Protein AF-A0A3R7DZI0-F1 (afdb_monomer_lite)

pLDDT: mean 88.04, std 10.54, range [34.88, 98.5]

Radius of gyration: 27.71 Å; chains: 1; bounding box: 99×45×80 Å

Sequence (360 aa):
MEDVVEKLIRWSEHLKPYKGPFLGAGLASLLTAIASSFYDYFYRGLNPLPSVLIPLVIAIIFLACWYLTTEKLYQRLAKKLMMSRFKNPKIAVLSVSGIDEIETKKLLRSTDYTPEDWYNRLCSNDISAEKTIDLSMKKDYSIIFNPFGELYPEKDTTNLRTFQKIKEYIKNGGVFVNTAGLAFYYMWNPKTKIEGLTGPMLETYTGAAKTEPIIGSTYKSSISLMPVVLTEDSPLTDTWLYKNFGVRTTLGSMRSLEAKNAAHFDIIDENTIIQEFRSALRCETAEAQLIPIIRSEYLYHPTGRTHECYPIAAVKYGRGYLILVGMVIKKEEDLPLVIKAIKEIIERLRKEGSLEVGDR

Foldseek 3Di:
DLVVLLVLLVLLVVLLVCLVVLQVLLVVLQVQLVVQCCCCVPPVVDHSVVRNVVSNVRSVVSVVSNVSNDPVVSVVSLLVSLLVCLPQAEEEQEDAPDDDPVLQCVLADLANDGSVNLQVLCVVVVHHYDYDNDLPLPLNHQEYEYRRAQEDEAQDPVVSVSVVSVQVCQQSRHEYEHQEAHHPQWYAHSVVRDIDGQADFDFDWDWDWDWDDDPDPDTDTDIDTDTDGDSLPTDQCRGPCCVRQQWAWDDDAWDWWFKDADVPADQDDGRDIFGAARFTQAGPDPQKGKAAGIKTWDQDVVVRDIGIGGQWIWIRGNSGTYIDRRGRHYDPVSSSRVSSSVVSVSVCCNPRVDSDDDPD

Secondary structure (DSSP, 8-state):
-HHHHHHHHHHHHHHGGGHHHHHHHHHHHHHHHHHHHHHIIIII---SHHHHHHHHHHHHHHHHHHHHT-HHHHHHHHHHHHHHHTSS--EEEE--TT--HHHHHHH-BSB---HHHHHHHHHTTT--EEEE--TT--TT-SEEEETTBTEEE-S-TTTTHHHHHHHHHHHTT-EEEE-SSSTTSEEE-TTT--EEE-SPP-EEEEEEEEEEEETTTEEEEEEEEEEEE-TTSS-SSS-HHHHHH-EEE--SS-EEEEEEEPTT-----TT-EEEE-S-EEEE-STTEEEEESEEEEEEETTTTEEEEEBSEEEEEETTEEEEEE-B-B-STTHHHHHHHHHHHHHHHHHHHS-SS----

Structure (mmCIF, N/CA/C/O backbone):
data_AF-A0A3R7DZI0-F1
#
_entry.id   AF-A0A3R7DZI0-F1
#
loop_
_atom_site.group_PDB
_atom_site.id
_atom_site.type_symbol
_atom_site.label_atom_id
_atom_site.label_alt_id
_atom_site.label_comp_id
_atom_site.label_asym_id
_atom_site.label_entity_id
_atom_site.label_seq_id
_atom_site.pdbx_PDB_ins_code
_atom_site.Cartn_x
_atom_site.Cartn_y
_atom_site.Cartn_z
_atom_site.occupancy
_atom_site.B_iso_or_equiv
_atom_site.auth_seq_id
_atom_site.auth_comp_id
_atom_site.auth_asym_id
_atom_site.auth_atom_id
_atom_site.pdbx_PDB_model_num
ATOM 1 N N . MET A 1 1 ? 23.360 6.438 -7.306 1.00 64.12 1 MET A N 1
ATOM 2 C CA . MET A 1 1 ? 22.872 5.286 -8.102 1.00 64.12 1 MET A CA 1
ATOM 3 C C . MET A 1 1 ? 21.350 5.293 -8.198 1.00 64.12 1 MET A C 1
ATOM 5 O O . MET A 1 1 ? 20.850 5.218 -9.310 1.00 64.12 1 MET A O 1
ATOM 9 N N . GLU A 1 2 ? 20.628 5.454 -7.084 1.00 76.31 2 GLU A N 1
ATOM 10 C CA . GLU A 1 2 ? 19.154 5.525 -7.066 1.00 76.31 2 GLU A CA 1
ATOM 11 C C . GLU A 1 2 ? 18.570 6.598 -7.994 1.00 76.31 2 GLU A C 1
ATOM 13 O O . GLU A 1 2 ? 17.731 6.263 -8.819 1.00 76.31 2 GLU A O 1
ATOM 18 N N . ASP A 1 3 ? 19.077 7.836 -7.956 1.00 83.31 3 ASP A N 1
ATOM 19 C CA . ASP A 1 3 ? 18.584 8.930 -8.818 1.00 83.31 3 ASP A CA 1
ATOM 20 C C . ASP A 1 3 ? 18.720 8.617 -10.324 1.00 83.31 3 ASP A C 1
ATOM 22 O O . ASP A 1 3 ? 17.837 8.921 -11.123 1.00 83.31 3 ASP A O 1
ATOM 26 N N . VAL A 1 4 ? 19.795 7.928 -10.725 1.00 85.62 4 VAL A N 1
ATOM 27 C CA . VAL A 1 4 ? 19.991 7.504 -12.123 1.00 85.62 4 VAL A CA 1
ATOM 28 C C . VAL A 1 4 ? 18.994 6.410 -12.502 1.00 85.62 4 VAL A C 1
ATOM 30 O O . VAL A 1 4 ? 18.395 6.473 -13.573 1.00 85.62 4 VAL A O 1
ATOM 33 N N . VAL A 1 5 ? 18.779 5.422 -11.627 1.00 86.88 5 VAL A N 1
ATOM 34 C CA . VAL A 1 5 ? 17.800 4.347 -11.855 1.00 86.88 5 VAL A CA 1
ATOM 35 C C . VAL A 1 5 ? 16.377 4.911 -11.904 1.00 86.88 5 VAL A C 1
ATOM 37 O O . VAL A 1 5 ? 15.613 4.543 -12.793 1.00 86.88 5 VAL A O 1
ATOM 40 N N . GLU A 1 6 ? 16.031 5.846 -11.017 1.00 86.00 6 GLU A N 1
ATOM 41 C CA . GLU A 1 6 ? 14.733 6.526 -11.017 1.00 86.00 6 GLU A CA 1
ATOM 42 C C . GLU A 1 6 ? 14.520 7.311 -12.320 1.00 86.00 6 GLU A C 1
ATOM 44 O O . GLU A 1 6 ? 13.464 7.193 -12.946 1.00 86.00 6 GLU A O 1
ATOM 49 N N . LYS A 1 7 ? 15.533 8.055 -12.786 1.00 88.88 7 LYS A N 1
ATOM 50 C CA . LYS A 1 7 ? 15.489 8.753 -14.080 1.00 88.88 7 LYS A CA 1
ATOM 51 C C . LYS A 1 7 ? 15.301 7.786 -15.246 1.00 88.88 7 LYS A C 1
ATOM 53 O O . LYS A 1 7 ? 14.450 8.041 -16.092 1.00 88.88 7 LYS A O 1
ATOM 58 N N . LEU A 1 8 ? 16.025 6.664 -15.270 1.00 87.69 8 LEU A N 1
ATOM 59 C CA . LEU A 1 8 ? 15.879 5.639 -16.311 1.00 87.69 8 LEU A CA 1
ATOM 60 C C . LEU A 1 8 ? 14.477 5.019 -16.327 1.00 87.69 8 LEU A C 1
ATOM 62 O O . LEU A 1 8 ? 13.931 4.782 -17.401 1.00 87.69 8 LEU A O 1
ATOM 66 N N . ILE A 1 9 ? 13.873 4.792 -15.160 1.00 87.38 9 ILE A N 1
ATOM 67 C CA . ILE A 1 9 ? 12.497 4.292 -15.050 1.00 87.38 9 ILE A CA 1
ATOM 68 C C . ILE A 1 9 ? 11.501 5.327 -15.586 1.00 87.38 9 ILE A C 1
ATOM 70 O O . ILE A 1 9 ? 10.654 4.983 -16.407 1.00 87.38 9 ILE A O 1
ATOM 74 N N . ARG A 1 10 ? 11.629 6.600 -15.187 1.00 87.69 10 ARG A N 1
ATOM 75 C CA . ARG A 1 10 ? 10.776 7.691 -15.699 1.00 87.69 10 ARG A CA 1
ATOM 76 C C . ARG A 1 10 ? 10.893 7.831 -17.218 1.00 87.69 10 ARG A C 1
ATOM 78 O O . ARG A 1 10 ? 9.890 8.002 -17.904 1.00 87.69 10 ARG A O 1
ATOM 85 N N . TRP A 1 11 ? 12.112 7.721 -17.744 1.00 88.69 11 TRP A N 1
ATOM 86 C CA . TRP A 1 11 ? 12.363 7.708 -19.183 1.00 88.69 11 TRP A CA 1
ATOM 87 C C . TRP A 1 11 ? 11.707 6.501 -19.853 1.00 88.69 11 TRP A C 1
ATOM 89 O O . TRP A 1 11 ? 11.006 6.674 -20.840 1.00 88.69 11 TRP A O 1
ATOM 99 N N . SER A 1 12 ? 11.866 5.297 -19.302 1.00 88.56 12 SER A N 1
ATOM 100 C CA . SER A 1 12 ? 11.216 4.081 -19.808 1.00 88.56 12 SER A CA 1
ATOM 101 C C . SER A 1 12 ? 9.692 4.234 -19.901 1.00 88.56 12 SER A C 1
ATOM 103 O O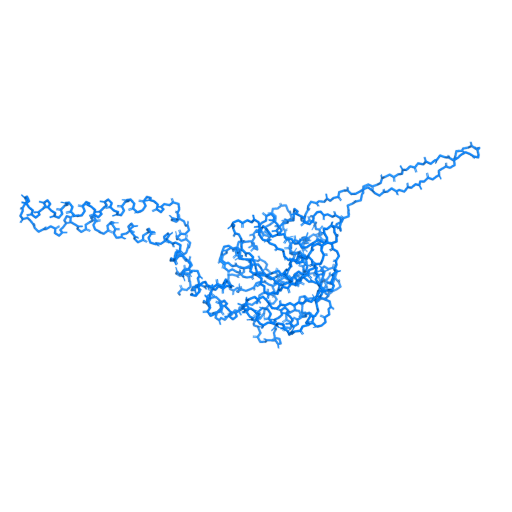 . SER A 1 12 ? 9.112 3.906 -20.936 1.00 88.56 12 SER A O 1
ATOM 105 N N . GLU A 1 13 ? 9.048 4.806 -18.879 1.00 87.25 13 GLU A N 1
ATOM 106 C CA . GLU A 1 13 ? 7.602 5.075 -18.875 1.00 87.25 13 GLU A CA 1
ATOM 107 C C . GLU A 1 13 ? 7.195 6.086 -19.953 1.00 87.25 13 GLU A C 1
ATOM 109 O O . GLU A 1 13 ? 6.230 5.847 -20.679 1.00 87.25 13 GLU A O 1
ATOM 114 N N . HIS A 1 14 ? 7.957 7.171 -20.114 1.00 90.19 14 HIS A N 1
ATOM 115 C CA . HIS A 1 14 ? 7.709 8.176 -21.150 1.00 90.19 14 HIS A CA 1
ATOM 116 C C . HIS A 1 14 ? 7.929 7.636 -22.574 1.00 90.19 14 HIS A C 1
ATOM 118 O O . HIS A 1 14 ? 7.230 8.025 -23.507 1.00 90.19 14 HIS A O 1
ATOM 124 N N . LEU A 1 15 ? 8.881 6.714 -22.744 1.00 89.94 15 LEU A N 1
ATOM 125 C CA . LEU A 1 15 ? 9.226 6.095 -24.025 1.00 89.94 15 LEU A CA 1
ATOM 126 C C . LEU A 1 15 ? 8.292 4.934 -24.402 1.00 89.94 15 LEU A C 1
ATOM 128 O O . LEU A 1 15 ? 8.230 4.564 -25.574 1.00 89.94 15 LEU A O 1
ATOM 132 N N . LYS A 1 16 ? 7.551 4.360 -23.443 1.00 88.94 16 LYS A N 1
ATOM 133 C CA . LYS A 1 16 ? 6.701 3.171 -23.637 1.00 88.94 16 LYS A CA 1
ATOM 134 C C . LYS A 1 16 ? 5.701 3.294 -24.806 1.00 88.94 16 LYS A C 1
ATOM 136 O O . LYS A 1 16 ? 5.603 2.326 -25.564 1.00 88.94 16 LYS A O 1
ATOM 141 N N . PRO A 1 17 ? 5.025 4.443 -25.033 1.00 93.12 17 PRO A N 1
ATOM 142 C CA . PRO A 1 17 ? 4.140 4.629 -26.191 1.00 93.12 17 PRO A CA 1
ATOM 143 C C . PRO A 1 17 ? 4.848 4.497 -27.551 1.00 93.12 17 PRO A C 1
ATOM 145 O O . PRO A 1 17 ? 4.216 4.156 -28.546 1.00 93.12 17 PRO A O 1
ATOM 148 N N . TYR A 1 18 ? 6.165 4.712 -27.597 1.00 92.12 18 TYR A N 1
ATOM 149 C CA . TYR A 1 18 ? 6.977 4.719 -28.817 1.00 92.12 18 TYR A CA 1
ATOM 150 C C . TYR A 1 18 ? 7.746 3.409 -29.052 1.00 92.12 18 TYR A C 1
ATOM 152 O O . TYR A 1 18 ? 8.602 3.340 -29.935 1.00 92.12 18 TYR A O 1
ATOM 160 N N . LYS A 1 19 ? 7.437 2.339 -28.306 1.00 91.25 19 LYS A N 1
ATOM 161 C CA . LYS A 1 19 ? 8.124 1.040 -28.417 1.00 91.25 19 LYS A CA 1
ATOM 162 C C . LYS A 1 19 ? 8.156 0.491 -29.850 1.00 91.25 19 LYS A C 1
ATOM 164 O O . LYS A 1 19 ? 9.212 0.075 -30.319 1.00 91.25 19 LYS A O 1
ATOM 169 N N . GLY A 1 20 ? 7.016 0.480 -30.543 1.00 91.44 20 GLY A N 1
ATOM 170 C CA . GLY A 1 20 ? 6.926 0.022 -31.937 1.00 91.44 20 GLY A CA 1
ATOM 171 C C . GLY A 1 20 ? 7.774 0.874 -32.893 1.00 91.44 20 GLY A C 1
ATOM 172 O O . GLY A 1 20 ? 8.640 0.322 -33.574 1.00 91.44 20 GLY A O 1
ATOM 173 N N . PRO A 1 21 ? 7.592 2.209 -32.897 1.00 95.19 21 PRO A N 1
ATOM 174 C CA . PRO A 1 21 ? 8.414 3.129 -33.681 1.00 95.19 21 PRO A CA 1
ATOM 175 C C . PRO A 1 21 ? 9.926 2.983 -33.465 1.00 95.19 21 PRO A C 1
ATOM 177 O O . PRO A 1 21 ? 10.666 2.941 -34.444 1.00 95.19 21 PRO A O 1
ATOM 180 N N . PHE A 1 22 ? 10.399 2.846 -32.220 1.00 94.19 22 PHE A N 1
ATOM 181 C CA . PHE A 1 22 ? 11.831 2.673 -31.949 1.00 94.19 22 PHE A CA 1
ATOM 182 C C . PHE A 1 22 ? 12.392 1.370 -32.516 1.00 94.19 22 PHE A C 1
ATOM 184 O O . PHE A 1 22 ? 13.486 1.377 -33.077 1.00 94.19 22 PHE A O 1
ATOM 191 N N . LEU A 1 23 ? 11.642 0.266 -32.429 1.00 93.62 23 LEU A N 1
ATOM 192 C CA . LEU A 1 23 ? 12.062 -0.993 -33.043 1.00 93.62 23 LEU A CA 1
ATOM 193 C C . LEU A 1 23 ? 12.147 -0.862 -34.569 1.00 93.62 23 LEU A C 1
ATOM 195 O O . LEU A 1 23 ? 13.147 -1.256 -35.162 1.00 93.62 23 LEU A O 1
ATOM 199 N N . GLY A 1 24 ? 11.121 -0.274 -35.191 1.00 92.75 24 GLY A N 1
ATOM 200 C CA . GLY A 1 24 ? 11.077 -0.068 -36.639 1.00 92.75 24 GLY A CA 1
ATOM 201 C C . GLY A 1 24 ? 12.221 0.814 -37.139 1.00 92.75 24 GLY A C 1
ATOM 202 O O . GLY A 1 24 ? 12.926 0.431 -38.069 1.00 92.75 24 GLY A O 1
ATOM 203 N N . ALA A 1 25 ? 12.456 1.954 -36.483 1.00 93.81 25 ALA A N 1
ATOM 204 C CA . ALA A 1 25 ? 13.542 2.869 -36.828 1.00 93.81 25 ALA A CA 1
ATOM 205 C C . ALA A 1 25 ? 14.922 2.221 -36.637 1.00 93.81 25 ALA A C 1
ATOM 207 O O . ALA A 1 25 ? 15.768 2.316 -37.524 1.00 93.81 25 ALA A O 1
ATOM 208 N N . GLY A 1 26 ? 15.132 1.500 -35.529 1.00 93.50 26 GLY A N 1
ATOM 209 C CA . GLY A 1 26 ? 16.383 0.788 -35.270 1.00 93.50 26 GLY A CA 1
ATOM 210 C C . GLY A 1 26 ? 16.695 -0.272 -36.329 1.00 93.50 26 GLY A C 1
ATOM 211 O O . GLY A 1 26 ? 17.812 -0.318 -36.841 1.00 93.50 26 GLY A O 1
ATOM 212 N N . LEU A 1 27 ? 15.699 -1.081 -36.709 1.00 94.62 27 LEU A N 1
ATOM 213 C CA . LEU A 1 27 ? 15.848 -2.093 -37.760 1.00 94.62 27 LEU A CA 1
ATOM 214 C C . LEU A 1 27 ? 16.071 -1.466 -39.141 1.00 94.62 27 LEU A C 1
ATOM 216 O O . LEU A 1 27 ? 16.943 -1.923 -39.877 1.00 94.62 27 LEU A O 1
ATOM 220 N N . ALA A 1 28 ? 15.340 -0.402 -39.482 1.00 94.94 28 ALA A N 1
ATOM 221 C CA . ALA A 1 28 ? 15.520 0.307 -40.745 1.00 94.94 28 ALA A CA 1
ATOM 222 C C . ALA A 1 28 ? 16.931 0.905 -40.859 1.00 94.94 28 ALA A C 1
ATOM 224 O O . ALA A 1 28 ? 17.596 0.714 -41.872 1.00 94.94 28 ALA A O 1
ATOM 225 N N . SER A 1 29 ? 17.429 1.567 -39.808 1.00 93.75 29 SER A N 1
ATOM 226 C CA . SER A 1 29 ? 18.791 2.115 -39.792 1.00 93.75 29 SER A CA 1
ATOM 227 C C . SER A 1 29 ? 19.863 1.028 -39.886 1.00 93.75 29 SER A C 1
ATOM 229 O O . SER A 1 29 ? 20.860 1.225 -40.578 1.00 93.75 29 SER A O 1
ATOM 231 N N . LEU A 1 30 ? 19.644 -0.134 -39.262 1.00 94.31 30 LEU A N 1
ATOM 232 C CA . LEU A 1 30 ? 20.547 -1.279 -39.380 1.00 94.31 30 LEU A CA 1
ATOM 233 C C . LEU A 1 30 ? 20.578 -1.834 -40.812 1.00 94.31 30 LEU A C 1
ATOM 235 O O . LEU A 1 30 ? 21.656 -2.078 -41.349 1.00 94.31 30 LEU A O 1
ATOM 239 N N . LEU A 1 31 ? 19.415 -1.988 -41.454 1.00 94.00 31 LEU A N 1
ATOM 240 C CA . LEU A 1 31 ? 19.322 -2.421 -42.852 1.00 94.00 31 LEU A CA 1
ATOM 241 C C . LEU A 1 31 ? 19.989 -1.419 -43.800 1.00 94.00 31 LEU A C 1
ATOM 243 O O . LEU A 1 31 ? 20.710 -1.835 -44.704 1.00 94.00 31 LEU A O 1
ATOM 247 N N . THR A 1 32 ? 19.823 -0.115 -43.562 1.00 93.31 32 THR A N 1
ATOM 248 C CA . THR A 1 32 ? 20.531 0.933 -44.310 1.00 93.31 32 THR A CA 1
ATOM 249 C C . THR A 1 32 ? 22.042 0.826 -44.123 1.00 93.31 32 THR A C 1
ATOM 251 O O . THR A 1 32 ? 22.773 0.919 -45.102 1.00 93.31 32 THR A O 1
ATOM 254 N N . ALA A 1 33 ? 22.526 0.580 -42.899 1.00 91.38 33 ALA A N 1
ATOM 255 C CA . ALA A 1 33 ? 23.951 0.372 -42.633 1.00 91.38 33 ALA A CA 1
ATOM 256 C C . ALA A 1 33 ? 24.504 -0.805 -43.455 1.00 91.38 33 ALA A C 1
ATOM 258 O O . ALA A 1 33 ? 25.541 -0.688 -44.104 1.00 91.38 33 ALA A O 1
ATOM 259 N N . ILE A 1 34 ? 23.773 -1.924 -43.468 1.00 91.06 34 ILE A N 1
ATOM 260 C CA . ILE A 1 34 ? 24.134 -3.125 -44.225 1.00 91.06 34 ILE A CA 1
ATOM 261 C C . ILE A 1 34 ? 24.145 -2.824 -45.729 1.00 91.06 34 ILE A C 1
ATOM 263 O O . ILE A 1 34 ? 25.143 -3.092 -46.396 1.00 91.06 34 ILE A O 1
ATOM 267 N N . ALA A 1 35 ? 23.080 -2.220 -46.261 1.00 90.88 35 ALA A N 1
ATOM 268 C CA . ALA A 1 35 ? 22.968 -1.882 -47.679 1.00 90.88 35 ALA A CA 1
ATOM 269 C C . ALA A 1 35 ? 24.075 -0.918 -48.140 1.00 90.88 35 ALA A C 1
ATOM 271 O O . ALA A 1 35 ? 24.694 -1.161 -49.176 1.00 90.88 35 ALA A O 1
ATOM 272 N N . SER A 1 36 ? 24.379 0.121 -47.353 1.00 88.19 36 SER A N 1
ATOM 273 C CA . SER A 1 36 ? 25.492 1.044 -47.617 1.00 88.19 36 SER A CA 1
ATOM 274 C C . SER A 1 36 ? 26.836 0.321 -47.630 1.00 88.19 36 SER A C 1
ATOM 276 O O . SER A 1 36 ? 27.647 0.560 -48.523 1.00 88.19 36 SER A O 1
ATOM 278 N N . SER A 1 37 ? 27.052 -0.616 -46.698 1.00 88.12 37 SER A N 1
ATOM 279 C CA . SER A 1 37 ? 28.281 -1.413 -46.663 1.00 88.12 37 SER A CA 1
ATOM 280 C C . SER A 1 37 ? 28.452 -2.259 -47.922 1.00 88.12 37 SER A C 1
ATOM 282 O O . SER A 1 37 ? 29.552 -2.318 -48.468 1.00 88.12 37 SER A O 1
ATOM 284 N N . PHE A 1 38 ? 27.382 -2.920 -48.377 1.00 87.25 38 PHE A N 1
ATOM 285 C CA . PHE A 1 38 ? 27.399 -3.702 -49.613 1.00 87.25 38 PHE A CA 1
ATOM 286 C C . PHE A 1 38 ? 27.640 -2.808 -50.830 1.00 87.25 38 PHE A C 1
ATOM 288 O O . PHE A 1 38 ? 28.449 -3.148 -51.690 1.00 87.25 38 PHE A O 1
ATOM 295 N N . TYR A 1 39 ? 26.971 -1.657 -50.896 1.00 89.44 39 TYR A N 1
ATOM 296 C CA . TYR A 1 39 ? 27.099 -0.737 -52.018 1.00 89.44 39 TYR A CA 1
ATOM 297 C C . TYR A 1 39 ? 28.525 -0.192 -52.162 1.00 89.44 39 TYR A C 1
ATOM 299 O O . TYR A 1 39 ? 29.114 -0.289 -53.239 1.00 89.44 39 TYR A O 1
ATOM 307 N N . ASP A 1 40 ? 29.114 0.320 -51.082 1.00 85.38 40 ASP A N 1
ATOM 308 C CA . ASP A 1 40 ? 30.463 0.889 -51.141 1.00 85.38 40 ASP A CA 1
ATOM 309 C C . ASP A 1 40 ? 31.537 -0.173 -51.412 1.00 85.38 40 ASP A C 1
ATOM 311 O O . ASP A 1 40 ? 32.476 0.093 -52.167 1.00 85.38 40 ASP A O 1
ATOM 315 N N . TYR A 1 41 ? 31.365 -1.386 -50.872 1.00 84.38 41 TYR A N 1
ATOM 316 C CA . TYR A 1 41 ? 32.288 -2.498 -51.100 1.00 84.38 41 TYR A CA 1
ATOM 317 C C . TYR A 1 41 ? 32.234 -3.019 -52.544 1.00 84.38 41 TYR A C 1
ATOM 319 O O . TYR A 1 41 ? 33.269 -3.108 -53.200 1.00 84.38 41 TYR A O 1
ATOM 327 N N . PHE A 1 42 ? 31.041 -3.338 -53.063 1.00 87.06 42 PHE A N 1
ATOM 328 C CA . PHE A 1 42 ? 30.902 -3.981 -54.376 1.00 87.06 42 PHE A CA 1
ATOM 329 C C . PHE A 1 42 ? 30.952 -3.005 -55.553 1.00 87.06 42 PHE A C 1
ATOM 331 O O . PHE A 1 42 ? 31.484 -3.360 -56.601 1.00 87.06 42 PHE A O 1
ATOM 338 N N . TYR A 1 43 ? 30.404 -1.794 -55.411 1.00 84.50 43 TYR A N 1
ATOM 339 C CA . TYR A 1 43 ? 30.246 -0.877 -56.547 1.00 84.50 43 TYR A CA 1
ATOM 340 C C . TYR A 1 43 ? 31.298 0.225 -56.601 1.00 84.50 43 TYR A C 1
ATOM 342 O O . TYR A 1 43 ? 31.596 0.719 -57.686 1.00 84.50 43 TYR A O 1
ATOM 350 N N . ARG A 1 44 ? 31.854 0.637 -55.457 1.00 81.00 44 ARG A N 1
ATOM 351 C CA . ARG A 1 44 ? 32.812 1.752 -55.408 1.00 81.00 44 ARG A CA 1
ATOM 352 C C . ARG A 1 44 ? 34.241 1.335 -55.085 1.00 81.00 44 ARG A C 1
ATOM 354 O O . ARG A 1 44 ? 35.142 2.143 -55.288 1.00 81.00 44 ARG A O 1
ATOM 361 N N . GLY A 1 45 ? 34.457 0.119 -54.573 1.00 81.00 45 GLY A N 1
ATOM 362 C CA . GLY A 1 45 ? 35.770 -0.317 -54.085 1.00 81.00 45 GLY A CA 1
ATOM 363 C C . GLY A 1 45 ? 36.312 0.572 -52.957 1.00 81.00 45 GLY A C 1
ATOM 364 O O . GLY A 1 45 ? 37.522 0.640 -52.749 1.00 81.00 45 GLY A O 1
ATOM 365 N N . LEU A 1 46 ? 35.428 1.298 -52.262 1.00 81.25 46 LEU A N 1
ATOM 366 C CA . LEU A 1 46 ? 35.782 2.196 -51.167 1.00 81.25 46 LEU A CA 1
ATOM 367 C C . LEU A 1 46 ? 35.724 1.448 -49.836 1.00 81.25 46 LEU A C 1
ATOM 369 O O . LEU A 1 46 ? 35.030 0.443 -49.691 1.00 81.25 46 LEU A O 1
ATOM 373 N N . ASN A 1 47 ? 36.421 1.979 -48.831 1.00 81.06 47 ASN A N 1
ATOM 374 C CA . ASN A 1 47 ? 36.247 1.515 -47.461 1.00 81.06 47 ASN A CA 1
ATOM 375 C C . ASN A 1 47 ? 34.821 1.874 -46.988 1.00 81.06 47 ASN A C 1
ATOM 377 O O . ASN A 1 47 ? 34.511 3.065 -46.924 1.00 81.06 47 ASN A O 1
ATOM 381 N N . PRO A 1 48 ? 33.966 0.896 -46.633 1.00 78.75 48 PRO A N 1
ATOM 382 C CA . PRO A 1 48 ? 32.575 1.148 -46.254 1.00 78.75 48 PRO A CA 1
ATOM 383 C C . PRO A 1 48 ? 32.424 1.832 -44.887 1.00 78.75 48 PRO A C 1
ATOM 385 O O . PRO A 1 48 ? 31.335 2.277 -44.539 1.00 78.75 48 PRO A O 1
ATOM 388 N N . LEU A 1 49 ? 33.491 1.936 -44.083 1.00 79.88 49 LEU A N 1
ATOM 389 C CA . LEU A 1 49 ? 33.408 2.465 -42.715 1.00 79.88 49 LEU A CA 1
ATOM 390 C C . LEU A 1 49 ? 32.631 3.798 -42.588 1.00 79.88 49 LEU A C 1
ATOM 392 O O . LEU A 1 49 ? 31.747 3.880 -41.735 1.00 79.88 49 LEU A O 1
ATOM 396 N N . PRO A 1 50 ? 32.901 4.841 -43.399 1.00 79.56 50 PRO A N 1
ATOM 397 C CA . PRO A 1 50 ? 32.295 6.158 -43.200 1.00 79.56 50 PRO A CA 1
ATOM 398 C C . PRO A 1 50 ? 30.777 6.177 -43.428 1.00 79.56 50 PRO A C 1
ATOM 400 O O . PRO A 1 50 ? 30.059 6.863 -42.702 1.00 79.56 50 PRO A O 1
ATOM 403 N N . SER A 1 51 ? 30.280 5.420 -44.410 1.00 80.50 51 SER A N 1
ATOM 404 C CA . SER A 1 51 ? 28.856 5.379 -44.773 1.00 80.50 51 SER A CA 1
ATOM 405 C C . SER A 1 51 ? 28.030 4.472 -43.860 1.00 80.50 51 SER A C 1
ATOM 407 O O . SER A 1 51 ? 26.816 4.648 -43.744 1.00 80.50 51 SER A O 1
ATOM 409 N N . VAL A 1 52 ? 28.688 3.529 -43.182 1.00 88.62 52 VAL A N 1
ATOM 410 C CA . VAL A 1 52 ? 28.071 2.579 -42.247 1.00 88.62 52 VAL A CA 1
ATOM 411 C C . VAL A 1 52 ? 27.969 3.156 -40.836 1.00 88.62 52 VAL A C 1
ATOM 413 O O . VAL A 1 52 ? 27.002 2.872 -40.127 1.00 88.62 52 VAL A O 1
ATOM 416 N N . LEU A 1 53 ? 28.931 3.988 -40.419 1.00 89.62 53 LEU A N 1
ATOM 417 C CA . LEU A 1 53 ? 29.019 4.480 -39.040 1.00 89.62 53 LEU A CA 1
ATOM 418 C C . LEU A 1 53 ? 27.771 5.250 -38.593 1.00 89.62 53 LEU A C 1
ATOM 420 O O . LEU A 1 53 ? 27.248 4.981 -37.513 1.00 89.62 53 LEU A O 1
ATOM 424 N N . ILE A 1 54 ? 27.265 6.178 -39.411 1.00 89.19 54 ILE A N 1
ATOM 425 C CA . ILE A 1 54 ? 26.116 7.013 -39.027 1.00 89.19 54 ILE A CA 1
ATOM 426 C C . ILE A 1 54 ? 24.835 6.167 -38.868 1.00 89.19 54 ILE A C 1
ATOM 428 O O . ILE A 1 54 ? 24.244 6.209 -37.785 1.00 89.19 54 ILE A O 1
ATOM 432 N N . PRO A 1 55 ? 24.407 5.353 -39.859 1.00 90.81 55 PRO A N 1
ATOM 433 C CA . PRO A 1 55 ? 23.240 4.484 -39.697 1.00 90.81 55 PRO A CA 1
ATOM 434 C C . PRO A 1 55 ? 23.386 3.479 -38.549 1.00 90.81 55 PRO A C 1
ATOM 436 O O . PRO A 1 55 ? 22.411 3.203 -37.853 1.00 90.81 55 PRO A O 1
ATOM 439 N N . LEU A 1 56 ? 24.598 2.970 -38.303 1.00 91.62 56 LEU A N 1
ATOM 440 C CA . LEU A 1 56 ? 24.860 2.043 -37.204 1.00 91.62 56 LEU A CA 1
ATOM 441 C C . LEU A 1 56 ? 24.686 2.711 -35.832 1.00 91.62 56 LEU A C 1
ATOM 443 O O . LEU A 1 56 ? 24.029 2.147 -34.959 1.00 91.62 56 LEU A O 1
ATOM 447 N N . VAL A 1 57 ? 25.225 3.919 -35.639 1.00 94.06 57 VAL A N 1
ATOM 448 C CA . VAL A 1 57 ? 25.043 4.680 -34.390 1.00 94.06 57 VAL A CA 1
ATOM 449 C C . VAL A 1 57 ? 23.562 4.979 -34.153 1.00 94.06 57 VAL A C 1
ATOM 451 O O . VAL A 1 57 ? 23.067 4.782 -33.043 1.00 94.06 57 VAL A O 1
ATOM 454 N N . ILE A 1 58 ? 22.832 5.383 -35.196 1.00 93.19 58 ILE A N 1
ATOM 455 C CA . ILE A 1 58 ? 21.385 5.626 -35.117 1.00 93.19 58 ILE A CA 1
ATOM 456 C C . ILE A 1 58 ? 20.637 4.338 -34.735 1.00 93.19 58 ILE A C 1
ATOM 458 O O . ILE A 1 58 ? 19.790 4.365 -33.839 1.00 93.19 58 ILE A O 1
ATOM 462 N N . ALA A 1 59 ? 20.986 3.201 -35.346 1.00 94.44 59 ALA A N 1
ATOM 463 C CA . ALA A 1 59 ? 20.403 1.904 -35.009 1.00 94.44 59 ALA A CA 1
ATOM 464 C C . ALA A 1 59 ? 20.640 1.539 -33.536 1.00 94.44 59 ALA A C 1
ATOM 466 O O . ALA A 1 59 ? 19.703 1.139 -32.847 1.00 94.44 59 ALA A O 1
ATOM 467 N N . ILE A 1 60 ? 21.862 1.734 -33.027 1.00 95.69 60 ILE A N 1
ATOM 468 C CA . ILE A 1 60 ? 22.209 1.478 -31.621 1.00 95.69 60 ILE A CA 1
ATOM 469 C C . ILE A 1 60 ? 21.371 2.352 -30.683 1.00 95.69 60 ILE A C 1
ATOM 471 O O . ILE A 1 60 ? 20.828 1.836 -29.708 1.00 95.69 60 ILE A O 1
ATOM 475 N N . ILE A 1 61 ? 21.227 3.649 -30.977 1.00 95.06 61 ILE A N 1
ATOM 476 C CA . ILE A 1 61 ? 20.423 4.570 -30.160 1.00 95.06 61 ILE A CA 1
ATOM 477 C C . ILE A 1 61 ? 18.963 4.108 -30.119 1.00 95.06 61 ILE A C 1
ATOM 479 O O . ILE A 1 61 ? 18.394 3.970 -29.036 1.00 95.06 61 ILE A O 1
ATOM 483 N N . PHE A 1 62 ? 18.363 3.807 -31.272 1.00 94.88 62 PHE A N 1
ATOM 484 C CA . PHE A 1 62 ? 16.969 3.370 -31.329 1.00 94.88 62 PHE A CA 1
ATOM 485 C C . PHE A 1 62 ? 16.739 2.016 -30.659 1.00 94.88 62 PHE A C 1
ATOM 487 O O . PHE A 1 62 ? 15.761 1.860 -29.928 1.00 94.88 62 PHE A O 1
ATOM 494 N N . LEU A 1 63 ? 17.648 1.055 -30.835 1.00 93.19 63 LEU A N 1
ATOM 495 C CA . LEU A 1 63 ? 17.567 -0.240 -30.160 1.00 93.19 63 LEU A CA 1
ATOM 496 C C . LEU A 1 63 ? 17.790 -0.114 -28.648 1.00 93.19 63 LEU A C 1
ATOM 498 O O . LEU A 1 63 ? 17.132 -0.816 -27.883 1.00 93.19 63 LEU A O 1
ATOM 502 N N . ALA A 1 64 ? 18.646 0.807 -28.196 1.00 92.31 64 ALA A N 1
ATOM 503 C CA . ALA A 1 64 ? 18.805 1.119 -26.778 1.00 92.31 64 ALA A CA 1
ATOM 504 C C . ALA A 1 64 ? 17.522 1.737 -26.198 1.00 92.31 64 ALA A C 1
ATOM 506 O O . ALA A 1 64 ? 17.033 1.268 -25.170 1.00 92.31 64 ALA A O 1
ATOM 507 N N . CYS A 1 65 ? 16.923 2.721 -26.878 1.00 92.12 65 CYS A N 1
ATOM 508 C CA . CYS A 1 65 ? 15.626 3.289 -26.501 1.00 92.12 65 CYS A CA 1
ATOM 509 C C . CYS A 1 65 ? 14.524 2.223 -26.481 1.00 92.12 65 CYS A C 1
ATOM 511 O O . CYS A 1 65 ? 13.757 2.154 -25.524 1.00 92.12 65 CYS A O 1
ATOM 513 N N . TRP A 1 66 ? 14.477 1.338 -27.478 1.00 94.31 66 TRP A N 1
ATOM 514 C CA . TRP A 1 66 ? 13.560 0.201 -27.491 1.00 94.31 66 TRP A CA 1
ATOM 515 C C . TRP A 1 66 ? 13.795 -0.731 -26.297 1.00 94.31 66 TRP A C 1
ATOM 517 O O . TRP A 1 66 ? 12.842 -1.086 -25.601 1.00 94.31 66 TRP A O 1
ATOM 527 N N . TYR A 1 67 ? 15.048 -1.076 -25.995 1.00 92.06 67 TYR A N 1
ATOM 528 C CA . TYR A 1 67 ? 15.396 -1.928 -24.859 1.00 92.06 67 TYR A CA 1
ATOM 529 C C . TYR A 1 67 ? 14.960 -1.311 -23.521 1.00 92.06 67 TYR A C 1
ATOM 531 O O . TYR A 1 67 ? 14.416 -2.022 -22.670 1.00 92.06 67 TYR A O 1
ATOM 539 N N . LEU A 1 68 ? 15.080 0.016 -23.372 1.00 90.19 68 LEU A N 1
ATOM 540 C CA . LEU A 1 68 ? 14.548 0.770 -22.229 1.00 90.19 68 LEU A CA 1
ATOM 541 C C . LEU A 1 68 ? 13.032 0.607 -22.051 1.00 90.19 68 LEU A C 1
ATOM 543 O O . LEU A 1 68 ? 12.563 0.669 -20.921 1.00 90.19 68 LEU A O 1
ATOM 547 N N . THR A 1 69 ? 12.265 0.328 -23.109 1.00 90.19 69 THR A N 1
ATOM 548 C CA . THR A 1 69 ? 10.803 0.109 -23.030 1.00 90.19 69 THR A CA 1
ATOM 549 C C . THR A 1 69 ? 10.401 -1.340 -22.732 1.00 90.19 69 THR A C 1
ATOM 551 O O . THR A 1 69 ? 9.210 -1.656 -22.650 1.00 90.19 69 THR A O 1
ATOM 554 N N . THR A 1 70 ? 11.363 -2.258 -22.593 1.00 90.62 70 THR A N 1
ATOM 555 C CA . THR A 1 70 ? 11.063 -3.669 -22.319 1.00 90.62 70 THR A CA 1
ATOM 556 C C . THR A 1 70 ? 10.640 -3.884 -20.866 1.00 90.62 70 THR A C 1
ATOM 558 O O . THR A 1 70 ? 11.266 -3.387 -19.930 1.00 90.62 70 THR A O 1
ATOM 561 N N . GLU A 1 71 ? 9.597 -4.693 -20.659 1.00 87.38 71 GLU A N 1
ATOM 562 C CA . GLU A 1 71 ? 9.077 -4.976 -19.313 1.00 87.38 71 GLU A CA 1
ATOM 563 C C . GLU A 1 71 ? 10.105 -5.684 -18.432 1.00 87.38 71 GLU A C 1
ATOM 565 O O . GLU A 1 71 ? 10.222 -5.369 -17.252 1.00 87.38 71 GLU A O 1
ATOM 570 N N . LYS A 1 72 ? 10.924 -6.571 -19.014 1.00 88.81 72 LYS A N 1
ATOM 571 C CA . LYS A 1 72 ? 12.002 -7.263 -18.294 1.00 88.81 72 LYS A CA 1
ATOM 572 C C . LYS A 1 72 ? 13.016 -6.285 -17.701 1.00 88.81 72 LYS A C 1
ATOM 574 O O . LYS A 1 72 ? 13.425 -6.451 -16.552 1.00 88.81 72 LYS A O 1
ATOM 579 N N . LEU A 1 73 ? 13.440 -5.274 -18.465 1.00 88.81 73 LEU A N 1
ATOM 580 C CA . LEU A 1 73 ? 14.368 -4.272 -17.951 1.00 88.81 73 LEU A CA 1
ATOM 581 C C . LEU A 1 73 ? 13.685 -3.378 -16.915 1.00 88.81 73 LEU A C 1
ATOM 583 O O . LEU A 1 73 ? 14.261 -3.160 -15.851 1.00 88.81 73 LEU A O 1
ATOM 587 N N . TYR A 1 74 ? 12.460 -2.923 -17.191 1.00 88.25 74 TYR A N 1
ATOM 588 C CA . TYR A 1 74 ? 11.675 -2.131 -16.244 1.00 88.25 74 TYR A CA 1
ATOM 589 C C . TYR A 1 74 ? 11.548 -2.841 -14.890 1.00 88.25 74 TYR A C 1
ATOM 591 O O . TYR A 1 74 ? 11.895 -2.268 -13.861 1.00 88.25 74 TYR A O 1
ATOM 599 N N . GLN A 1 75 ? 11.147 -4.116 -14.885 1.00 88.75 75 GLN A N 1
ATOM 600 C CA . GLN A 1 75 ? 11.025 -4.926 -13.672 1.00 88.75 75 GLN A CA 1
ATOM 601 C C . GLN A 1 75 ? 12.366 -5.081 -12.944 1.00 88.75 75 GLN A C 1
ATOM 603 O O . GLN A 1 75 ? 12.417 -4.963 -11.722 1.00 88.75 75 GLN A O 1
ATOM 608 N N . ARG A 1 76 ? 13.473 -5.297 -13.668 1.00 91.00 76 ARG A N 1
ATOM 609 C CA . ARG A 1 76 ? 14.817 -5.376 -13.064 1.00 91.00 76 ARG A CA 1
ATOM 610 C C . ARG A 1 76 ? 15.239 -4.061 -12.411 1.00 91.00 76 ARG A C 1
ATOM 612 O O . ARG A 1 76 ? 15.788 -4.083 -11.311 1.00 91.00 76 ARG A O 1
ATOM 619 N N . LEU A 1 77 ? 15.005 -2.931 -13.077 1.00 91.12 77 LEU A N 1
ATOM 620 C CA . LEU A 1 77 ? 15.314 -1.607 -12.536 1.00 91.12 77 LEU A CA 1
ATOM 621 C C . LEU A 1 77 ? 14.427 -1.288 -11.328 1.00 91.12 77 LEU A C 1
ATOM 623 O O . LEU A 1 77 ? 14.942 -0.828 -10.313 1.00 91.12 77 LEU A O 1
ATOM 627 N N . ALA A 1 78 ? 13.131 -1.600 -11.406 1.00 90.62 78 ALA A N 1
ATOM 628 C CA . ALA A 1 78 ? 12.188 -1.425 -10.307 1.00 90.62 78 ALA A CA 1
ATOM 629 C C . ALA A 1 78 ? 12.594 -2.254 -9.079 1.00 90.62 78 ALA A C 1
ATOM 631 O O . ALA A 1 78 ? 12.700 -1.692 -7.993 1.00 90.62 78 ALA A O 1
ATOM 632 N N . LYS A 1 79 ? 12.929 -3.544 -9.248 1.00 93.25 79 LYS A N 1
ATOM 633 C CA . LYS A 1 79 ? 13.433 -4.392 -8.153 1.00 93.25 79 LYS A CA 1
ATOM 634 C C . LYS A 1 79 ? 14.690 -3.804 -7.516 1.00 93.25 79 LYS A C 1
ATOM 636 O O . LYS A 1 79 ? 14.746 -3.668 -6.300 1.00 93.25 79 LYS A O 1
ATOM 641 N N . LYS A 1 80 ? 15.676 -3.384 -8.320 1.00 93.06 80 LYS A N 1
ATOM 642 C CA . LYS A 1 80 ? 16.903 -2.750 -7.801 1.00 93.06 80 LYS A CA 1
ATOM 643 C C . LYS A 1 80 ? 16.620 -1.463 -7.027 1.00 93.06 80 LYS A C 1
ATOM 645 O O . LYS A 1 80 ? 17.237 -1.238 -5.989 1.00 93.06 80 LYS A O 1
ATOM 650 N N . LEU A 1 81 ? 15.703 -0.630 -7.521 1.00 92.44 81 LEU A N 1
ATOM 651 C CA . LEU A 1 81 ? 15.296 0.592 -6.832 1.00 92.44 81 LEU A CA 1
ATOM 652 C C . LEU A 1 81 ? 14.639 0.268 -5.483 1.00 92.44 81 LEU A C 1
ATOM 654 O O . LEU A 1 81 ? 14.996 0.881 -4.481 1.00 92.44 81 LEU A O 1
ATOM 658 N N . MET A 1 82 ? 13.743 -0.724 -5.446 1.00 94.56 82 MET A N 1
ATOM 659 C CA . MET A 1 82 ? 13.099 -1.182 -4.211 1.00 94.56 82 MET A CA 1
ATOM 660 C C . MET A 1 82 ? 14.116 -1.736 -3.209 1.00 94.56 82 MET A C 1
ATOM 662 O O . MET A 1 82 ? 14.137 -1.291 -2.067 1.00 94.56 82 MET A O 1
ATOM 666 N N . MET A 1 83 ? 15.025 -2.616 -3.633 1.00 94.94 83 MET A N 1
ATOM 667 C CA . MET A 1 83 ? 16.082 -3.148 -2.759 1.00 94.94 83 MET A CA 1
ATOM 668 C C . MET A 1 83 ? 16.938 -2.035 -2.146 1.00 94.94 83 MET A C 1
ATOM 670 O O . MET A 1 83 ? 17.263 -2.075 -0.962 1.00 94.94 83 MET A O 1
ATOM 674 N N . SER A 1 84 ? 17.282 -1.019 -2.943 1.00 93.00 84 SER A N 1
ATOM 675 C CA . SER A 1 84 ? 18.068 0.124 -2.475 1.00 93.00 84 SER A CA 1
ATOM 676 C C . SER A 1 84 ? 17.290 0.964 -1.452 1.00 93.00 84 SER A C 1
ATOM 678 O O . SER A 1 84 ? 17.779 1.192 -0.344 1.00 93.00 84 SER A O 1
ATOM 680 N N . ARG A 1 85 ? 16.025 1.291 -1.759 1.00 91.94 85 ARG A N 1
ATOM 681 C CA . ARG A 1 85 ? 15.106 2.029 -0.873 1.00 91.94 85 ARG A CA 1
ATOM 682 C C . ARG A 1 85 ? 14.867 1.325 0.468 1.00 91.94 85 ARG A C 1
ATOM 684 O O . ARG A 1 85 ? 14.646 1.988 1.480 1.00 91.94 85 ARG A O 1
ATOM 691 N N . PHE A 1 86 ? 14.902 -0.005 0.487 1.00 95.12 86 PHE A N 1
ATOM 692 C CA . PHE A 1 86 ? 14.675 -0.826 1.681 1.00 95.12 86 PHE A CA 1
ATOM 693 C C . PHE A 1 86 ? 15.964 -1.314 2.354 1.00 95.12 86 PHE A C 1
ATOM 695 O O . PHE A 1 86 ? 15.900 -2.076 3.314 1.00 95.12 86 PHE A O 1
ATOM 702 N N . LYS A 1 87 ? 17.144 -0.844 1.922 1.00 93.00 87 LYS A N 1
ATOM 703 C CA . LYS A 1 87 ? 18.410 -1.155 2.602 1.00 93.00 87 LYS A CA 1
ATOM 704 C C . LYS A 1 87 ? 18.457 -0.567 4.017 1.00 93.00 87 LYS A C 1
ATOM 706 O O . LYS A 1 87 ? 18.855 -1.266 4.940 1.00 93.00 87 LYS A O 1
ATOM 711 N N . ASN A 1 88 ? 18.025 0.688 4.163 1.00 91.75 88 ASN A N 1
ATOM 712 C CA . ASN A 1 88 ? 17.908 1.418 5.430 1.00 91.75 88 ASN A CA 1
ATOM 713 C C . ASN A 1 88 ? 16.546 2.131 5.470 1.00 91.75 88 ASN A C 1
ATOM 715 O O . ASN A 1 88 ? 16.484 3.344 5.250 1.00 91.75 88 ASN A O 1
ATOM 719 N N . PRO A 1 89 ? 15.441 1.386 5.642 1.00 93.75 89 PRO A N 1
ATOM 720 C CA . PRO A 1 89 ? 14.113 1.952 5.497 1.00 93.75 89 PRO A CA 1
ATOM 721 C C . PRO A 1 89 ? 13.816 2.917 6.645 1.00 93.75 89 PRO A C 1
ATOM 723 O O . PRO A 1 89 ? 14.054 2.605 7.810 1.00 93.75 89 PRO A O 1
ATOM 726 N N . LYS A 1 90 ? 13.252 4.076 6.301 1.00 93.12 90 LYS A N 1
ATOM 727 C CA . LYS A 1 90 ? 12.673 5.021 7.263 1.00 93.12 90 LYS A CA 1
ATOM 728 C C . LYS A 1 90 ? 11.155 4.969 7.183 1.00 93.12 90 LYS A C 1
ATOM 730 O O . LYS A 1 90 ? 10.599 5.062 6.083 1.00 93.12 90 LYS A O 1
ATOM 735 N N . ILE A 1 91 ? 10.504 4.840 8.334 1.00 95.31 91 ILE A N 1
ATOM 736 C CA . ILE A 1 91 ? 9.048 4.845 8.454 1.00 95.31 91 ILE A CA 1
ATOM 737 C C . ILE A 1 91 ? 8.577 6.206 8.954 1.00 95.31 91 ILE A C 1
ATOM 739 O O . ILE A 1 91 ? 8.997 6.674 10.006 1.00 95.31 91 ILE A O 1
ATOM 743 N N . ALA A 1 92 ? 7.661 6.823 8.224 1.00 95.19 92 ALA A N 1
ATOM 744 C CA . ALA A 1 92 ? 6.931 7.990 8.685 1.00 95.19 92 ALA A CA 1
ATOM 745 C C . ALA A 1 92 ? 5.595 7.561 9.298 1.00 95.19 92 ALA A C 1
ATOM 747 O O . ALA A 1 92 ? 4.735 7.051 8.584 1.00 95.19 92 ALA A O 1
ATOM 748 N N . VAL A 1 93 ? 5.396 7.797 10.592 1.00 95.44 93 VAL A N 1
ATOM 749 C CA . VAL A 1 93 ? 4.103 7.609 11.261 1.00 95.44 93 VAL A CA 1
ATOM 750 C C . VAL A 1 93 ? 3.305 8.898 11.135 1.00 95.44 93 VAL A C 1
ATOM 752 O O . VAL A 1 93 ? 3.748 9.953 11.596 1.00 95.44 93 VAL A O 1
ATOM 755 N N . LEU A 1 94 ? 2.143 8.829 10.487 1.00 93.12 94 LEU A N 1
ATOM 756 C CA . LEU A 1 94 ? 1.290 9.998 10.314 1.00 93.12 94 LEU A CA 1
ATOM 757 C C . LEU A 1 94 ? 0.785 10.490 11.668 1.00 93.12 94 LEU A C 1
ATOM 759 O O . LEU A 1 94 ? 0.196 9.744 12.444 1.00 93.12 94 LEU A O 1
ATOM 763 N N . SER A 1 95 ? 0.986 11.773 11.923 1.00 89.88 95 SER A N 1
ATOM 764 C CA . SER A 1 95 ? 0.436 12.490 13.059 1.00 89.88 95 SER A CA 1
ATOM 765 C C . SER A 1 95 ? -0.309 13.730 12.579 1.00 89.88 95 SER A C 1
ATOM 767 O O . SER A 1 95 ? -0.267 14.113 11.408 1.00 89.88 95 SER A O 1
ATOM 769 N N . VAL A 1 96 ? -1.040 14.357 13.490 1.00 82.69 96 VAL A N 1
ATOM 770 C CA . VAL A 1 96 ? -1.812 15.561 13.211 1.00 82.69 96 VAL A CA 1
ATOM 771 C C . VAL A 1 96 ? -1.353 16.654 14.167 1.00 82.69 96 VAL A C 1
ATOM 773 O O . VAL A 1 96 ? -1.233 16.426 15.366 1.00 82.69 96 VAL A O 1
ATOM 776 N N . SER A 1 97 ? -1.092 17.853 13.644 1.00 78.19 97 SER A N 1
ATOM 777 C CA . SER A 1 97 ? -0.787 19.026 14.468 1.00 78.19 97 SER A CA 1
ATOM 778 C C . SER A 1 97 ? -2.044 19.643 15.066 1.00 78.19 97 SER A C 1
ATOM 780 O O . SER A 1 97 ? -3.037 19.803 14.357 1.00 78.19 97 SER A O 1
ATOM 782 N N . GLY A 1 98 ? -1.940 20.138 16.299 1.00 74.50 98 GLY A N 1
ATOM 783 C CA . GLY A 1 98 ? -2.953 21.024 16.882 1.00 74.50 98 GLY A CA 1
ATOM 784 C C . GLY A 1 98 ? -4.206 20.313 17.391 1.00 74.50 98 GLY A C 1
ATOM 785 O O . GLY A 1 98 ? -5.230 20.969 17.568 1.00 74.50 98 GLY A O 1
ATOM 786 N N . ILE A 1 99 ? -4.118 19.002 17.620 1.00 80.94 99 ILE A N 1
ATOM 787 C CA . ILE A 1 99 ? -5.130 18.218 18.329 1.00 80.94 99 ILE A CA 1
ATOM 788 C C . ILE A 1 99 ? -4.512 17.639 19.602 1.00 80.94 99 ILE A C 1
ATOM 790 O O . ILE A 1 99 ? -3.327 17.297 19.618 1.00 80.94 99 ILE A O 1
ATOM 794 N N . ASP A 1 100 ? -5.299 17.570 20.671 1.00 85.56 100 ASP A N 1
ATOM 795 C CA . ASP A 1 100 ? -4.883 16.929 21.917 1.00 85.56 100 ASP A CA 1
ATOM 796 C C . ASP A 1 100 ? -5.081 15.400 21.854 1.00 85.56 100 ASP A C 1
ATOM 798 O O . ASP A 1 100 ? -5.552 14.837 20.858 1.00 85.56 100 ASP A O 1
ATOM 802 N N . GLU A 1 101 ? -4.688 14.697 22.915 1.00 85.31 101 GLU A N 1
ATOM 803 C CA . GLU A 1 101 ? -4.813 13.238 22.993 1.00 85.31 101 GLU A CA 1
ATOM 804 C C . GLU A 1 101 ? -6.283 12.776 22.963 1.00 85.31 101 GLU A C 1
ATOM 806 O O . GLU A 1 101 ? -6.602 11.734 22.387 1.00 85.31 101 GLU A O 1
ATOM 811 N N . ILE A 1 102 ? -7.198 13.563 23.537 1.00 87.44 102 ILE A N 1
ATOM 812 C CA . ILE A 1 102 ? -8.629 13.241 23.612 1.00 87.44 102 ILE A CA 1
ATOM 813 C C . ILE A 1 102 ? -9.261 13.344 22.220 1.00 87.44 102 ILE A C 1
ATOM 815 O O . ILE A 1 102 ? -9.994 12.447 21.800 1.00 87.44 102 ILE A O 1
ATOM 819 N N . GLU A 1 103 ? -8.970 14.416 21.486 1.00 87.69 103 GLU A N 1
ATOM 820 C CA . GLU A 1 103 ? -9.361 14.589 20.090 1.00 87.69 103 GLU A CA 1
ATOM 821 C C . GLU A 1 103 ? -8.733 13.501 19.214 1.00 87.69 103 GLU A C 1
ATOM 823 O O . GLU A 1 103 ? -9.434 12.910 18.398 1.00 87.69 103 GLU A O 1
ATOM 828 N N . THR A 1 104 ? -7.461 13.155 19.434 1.00 88.69 104 THR A N 1
ATOM 829 C CA . THR A 1 104 ? -6.785 12.073 18.698 1.00 88.69 104 THR A CA 1
ATOM 830 C C . THR A 1 104 ? -7.514 10.742 18.862 1.00 88.69 104 THR A C 1
ATOM 832 O O . THR A 1 104 ? -7.792 10.077 17.865 1.00 88.69 104 THR A O 1
ATOM 835 N N . LYS A 1 105 ? -7.897 10.375 20.092 1.00 90.31 105 LYS A N 1
ATOM 836 C CA . LYS A 1 105 ? -8.653 9.141 20.369 1.00 90.31 105 LYS A CA 1
ATOM 837 C C . LYS A 1 105 ? -10.011 9.112 19.663 1.00 90.31 105 LYS A C 1
ATOM 839 O O . LYS A 1 105 ? -10.428 8.055 19.204 1.00 90.31 105 LYS A O 1
ATOM 844 N N . LYS A 1 106 ? -10.676 10.262 19.501 1.00 90.44 106 LYS A N 1
ATOM 845 C CA . LYS A 1 106 ? -11.949 10.359 18.756 1.00 90.44 106 LYS A CA 1
ATOM 846 C C . LYS A 1 106 ? -11.796 10.117 17.252 1.00 90.44 106 LYS A C 1
ATOM 848 O O . LYS A 1 106 ? -12.778 9.753 16.606 1.00 90.44 106 LYS A O 1
ATOM 853 N N . LEU A 1 107 ? -10.603 10.327 16.695 1.00 91.12 107 LEU A N 1
ATOM 854 C CA . LEU A 1 107 ? -10.318 10.116 15.271 1.00 91.12 107 LEU A CA 1
ATOM 855 C C . LEU A 1 107 ? -9.950 8.669 14.940 1.00 91.12 107 LEU A C 1
ATOM 857 O O . LEU A 1 107 ? -9.964 8.296 13.770 1.00 91.12 107 LEU A O 1
ATOM 861 N N . LEU A 1 108 ? -9.612 7.853 15.937 1.00 93.75 108 LEU A N 1
ATOM 862 C CA . LEU A 1 108 ? -9.258 6.463 15.695 1.00 93.75 108 LEU A CA 1
ATOM 863 C C . LEU A 1 108 ? -10.484 5.683 15.197 1.00 93.75 108 LEU A C 1
ATOM 865 O O . LEU A 1 108 ? -11.608 5.845 15.688 1.00 93.75 108 LEU A O 1
ATOM 869 N N . ARG A 1 109 ? -10.279 4.848 14.176 1.00 93.94 109 ARG A N 1
ATOM 870 C CA . ARG A 1 109 ? -11.314 3.984 13.600 1.00 93.94 109 ARG A CA 1
ATOM 871 C C . ARG A 1 109 ? -10.807 2.555 13.578 1.00 93.94 109 ARG A C 1
ATOM 873 O O . ARG A 1 109 ? -9.789 2.274 12.959 1.00 93.94 109 ARG A O 1
ATOM 880 N N . SER A 1 110 ? -11.514 1.656 14.257 1.00 92.81 110 SER A N 1
ATOM 881 C CA . SER A 1 110 ? -11.158 0.228 14.334 1.00 92.81 110 SER A CA 1
ATOM 882 C C . SER A 1 110 ? -9.800 -0.064 14.9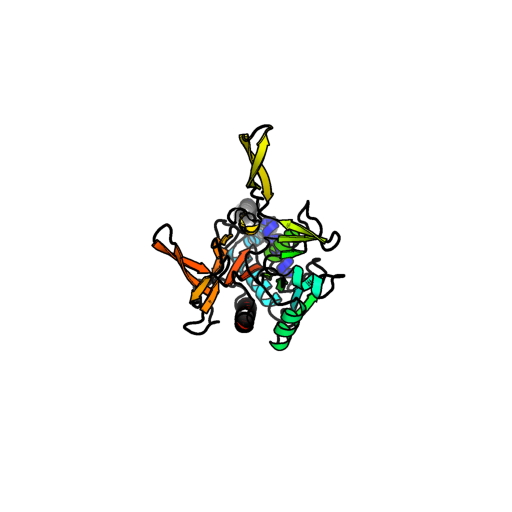91 1.00 92.81 110 SER A C 1
ATOM 884 O O . SER A 1 110 ? -9.326 -1.193 14.936 1.00 92.81 110 SER A O 1
ATOM 886 N N . THR A 1 111 ? -9.200 0.928 15.650 1.00 95.31 111 THR A N 1
ATOM 887 C CA . THR A 1 111 ? -7.971 0.818 16.441 1.00 95.31 111 THR A CA 1
ATOM 888 C C . THR A 1 111 ? -8.112 1.649 17.711 1.00 95.31 111 THR A C 1
ATOM 890 O O . THR A 1 111 ? -8.727 2.710 17.654 1.00 95.31 111 THR A O 1
ATOM 893 N N . ASP A 1 112 ? -7.536 1.196 18.824 1.00 95.19 112 ASP A N 1
ATOM 894 C CA . ASP A 1 112 ? -7.467 1.977 20.075 1.00 95.19 112 ASP A CA 1
ATOM 895 C C . ASP A 1 112 ? -6.069 2.594 20.301 1.00 95.19 112 ASP A C 1
ATOM 897 O O . ASP A 1 112 ? -5.846 3.328 21.263 1.00 95.19 112 ASP A O 1
ATOM 901 N N . TYR A 1 113 ? -5.137 2.342 19.377 1.00 94.88 113 TYR A N 1
ATOM 902 C CA . TYR A 1 113 ? -3.748 2.791 19.450 1.00 94.88 113 TYR A CA 1
ATOM 903 C C . TYR A 1 113 ? -3.517 4.101 18.704 1.00 94.88 113 TYR A C 1
ATOM 905 O O . TYR A 1 113 ? -3.839 4.236 17.519 1.00 94.88 113 TYR A O 1
ATOM 913 N N . THR A 1 114 ? -2.917 5.059 19.402 1.00 94.44 114 THR A N 1
ATOM 914 C CA . THR A 1 114 ? -2.599 6.395 18.898 1.00 94.44 114 THR A CA 1
ATOM 915 C C . THR A 1 114 ? -1.359 6.383 17.989 1.00 94.44 114 THR A C 1
ATOM 917 O O . THR A 1 114 ? -0.592 5.413 17.975 1.00 94.44 114 THR A O 1
ATOM 920 N N . PRO A 1 115 ? -1.089 7.474 17.242 1.00 94.69 115 PRO A N 1
ATOM 921 C CA . PRO A 1 115 ? 0.187 7.639 16.544 1.00 94.69 115 PRO A CA 1
ATOM 922 C C . PRO A 1 115 ? 1.417 7.468 17.450 1.00 94.69 115 PRO A C 1
ATOM 924 O O . PRO A 1 115 ? 2.451 6.990 16.984 1.00 94.69 115 PRO A O 1
ATOM 927 N N . GLU A 1 116 ? 1.312 7.848 18.728 1.00 93.88 116 GLU A N 1
ATOM 928 C CA . GLU A 1 116 ? 2.401 7.715 19.699 1.00 93.88 116 GLU A CA 1
ATOM 929 C C . GLU A 1 116 ? 2.675 6.252 20.041 1.00 93.88 116 GLU A C 1
ATOM 931 O O . GLU A 1 116 ? 3.828 5.822 20.032 1.00 93.88 116 GLU A O 1
ATOM 936 N N . ASP A 1 117 ? 1.617 5.475 20.268 1.00 94.88 117 ASP A N 1
ATOM 937 C CA . ASP A 1 117 ? 1.721 4.051 20.586 1.00 94.88 117 ASP A CA 1
ATOM 938 C C . ASP A 1 117 ? 2.386 3.287 19.439 1.00 94.88 117 ASP A C 1
ATOM 940 O O . ASP A 1 117 ? 3.333 2.527 19.653 1.00 94.88 117 ASP A O 1
ATOM 944 N N . TRP A 1 118 ? 1.957 3.551 18.200 1.00 95.75 118 TRP A N 1
ATOM 945 C CA . TRP A 1 118 ? 2.557 2.953 17.007 1.00 95.75 118 TRP A CA 1
ATOM 946 C C . TRP A 1 118 ? 4.017 3.357 16.815 1.00 95.75 118 TRP A C 1
ATOM 948 O O . TRP A 1 118 ? 4.853 2.498 16.533 1.00 95.75 118 TRP A O 1
ATOM 958 N N . TYR A 1 119 ? 4.341 4.641 16.985 1.00 96.12 119 TYR A N 1
ATOM 959 C CA . TYR A 1 119 ? 5.719 5.125 16.914 1.00 96.12 119 TYR A CA 1
ATOM 960 C C . TYR A 1 119 ? 6.613 4.411 17.934 1.00 96.12 119 TYR A C 1
ATOM 962 O O . TYR A 1 119 ? 7.638 3.839 17.560 1.00 96.12 119 TYR A O 1
ATOM 970 N N . ASN A 1 120 ? 6.193 4.376 19.200 1.00 95.88 120 ASN A N 1
ATOM 971 C CA . ASN A 1 120 ? 6.939 3.713 20.262 1.00 95.88 120 ASN A CA 1
ATOM 972 C C . ASN A 1 120 ? 7.105 2.223 19.964 1.00 95.88 120 ASN A C 1
ATOM 974 O O . ASN A 1 120 ? 8.211 1.697 20.071 1.00 95.88 120 ASN A O 1
ATOM 978 N N . ARG A 1 121 ? 6.047 1.546 19.500 1.00 95.44 121 ARG A N 1
ATOM 979 C CA . ARG A 1 121 ? 6.102 0.111 19.213 1.00 95.44 121 ARG A CA 1
ATOM 980 C C . ARG A 1 121 ? 7.018 -0.234 18.045 1.00 95.44 121 ARG A C 1
ATOM 982 O O . ARG A 1 121 ? 7.707 -1.251 18.119 1.00 95.44 121 ARG A O 1
ATOM 989 N N . LEU A 1 122 ? 7.049 0.595 17.000 1.00 95.81 122 LEU A N 1
ATOM 990 C CA . LEU A 1 122 ? 7.987 0.455 15.882 1.00 95.81 122 LEU A CA 1
ATOM 991 C C . LEU A 1 122 ? 9.435 0.629 16.367 1.00 95.81 122 LEU A C 1
ATOM 993 O O . LEU A 1 122 ? 10.269 -0.241 16.118 1.00 95.81 122 LEU A O 1
ATOM 997 N N . CYS A 1 123 ? 9.714 1.694 17.123 1.00 95.56 123 CYS A N 1
ATOM 998 C CA . CYS A 1 123 ? 11.048 1.976 17.656 1.00 95.56 123 CYS A CA 1
ATOM 999 C C . CYS A 1 123 ? 11.545 0.882 18.614 1.00 95.56 123 CYS A C 1
ATOM 1001 O O . CYS A 1 123 ? 12.675 0.422 18.476 1.00 95.56 123 CYS A O 1
ATOM 1003 N N . SER A 1 124 ? 10.697 0.392 19.528 1.00 95.94 124 SER A N 1
ATOM 1004 C CA . SER A 1 124 ? 11.018 -0.731 20.428 1.00 95.94 124 SER A CA 1
ATOM 1005 C C . SER A 1 124 ? 11.256 -2.059 19.700 1.00 95.94 124 SER A C 1
ATOM 1007 O O . SER A 1 124 ? 11.673 -3.030 20.319 1.00 95.94 124 SER A O 1
ATOM 1009 N N . ASN A 1 125 ? 10.963 -2.119 18.401 1.00 94.69 125 ASN A N 1
ATOM 1010 C CA . ASN A 1 125 ? 11.157 -3.280 17.544 1.00 94.69 125 ASN A CA 1
ATOM 1011 C C . ASN A 1 125 ? 12.296 -3.087 16.529 1.00 94.69 125 ASN A C 1
ATOM 1013 O O . ASN A 1 125 ? 12.312 -3.791 15.516 1.00 94.69 125 ASN A O 1
ATOM 1017 N N . ASP A 1 126 ? 13.224 -2.163 16.800 1.00 93.81 126 ASP A N 1
ATOM 1018 C CA . ASP A 1 126 ? 14.400 -1.843 15.976 1.00 93.81 126 ASP A CA 1
ATOM 1019 C C . ASP A 1 126 ? 14.058 -1.318 14.572 1.00 93.81 126 ASP A C 1
ATOM 1021 O O . ASP A 1 126 ? 14.819 -1.477 13.615 1.00 93.81 126 ASP A O 1
ATOM 1025 N N . ILE A 1 127 ? 12.895 -0.678 14.426 1.00 93.75 127 ILE A N 1
ATOM 1026 C CA . ILE A 1 127 ? 12.473 -0.049 13.175 1.00 93.75 127 ILE A CA 1
ATOM 1027 C C . ILE A 1 127 ? 12.702 1.459 13.279 1.00 93.75 127 ILE A C 1
ATOM 1029 O O . ILE A 1 127 ? 12.178 2.120 14.173 1.00 93.75 127 ILE A O 1
ATOM 1033 N N . SER A 1 128 ? 13.459 2.023 12.332 1.00 93.94 128 SER A N 1
ATOM 1034 C CA . SER A 1 128 ? 13.669 3.471 12.252 1.00 93.94 128 SER A CA 1
ATOM 1035 C C . SER A 1 128 ? 12.369 4.167 11.851 1.00 93.94 128 SER A C 1
ATOM 1037 O O . SER A 1 128 ? 11.938 4.083 10.697 1.00 93.94 128 SER A O 1
ATOM 1039 N N . ALA A 1 129 ? 11.749 4.849 12.811 1.00 94.38 129 ALA A N 1
ATOM 1040 C CA . ALA A 1 129 ? 10.511 5.583 12.616 1.00 94.38 129 ALA A CA 1
ATOM 1041 C C . ALA A 1 129 ? 10.650 7.051 13.036 1.00 94.38 129 ALA A C 1
ATOM 1043 O O . ALA A 1 129 ? 11.448 7.396 13.904 1.00 94.38 129 ALA A O 1
ATOM 1044 N N . GLU A 1 130 ? 9.841 7.916 12.436 1.00 93.56 130 GLU A N 1
ATOM 1045 C CA . GLU A 1 130 ? 9.639 9.294 12.872 1.00 93.56 130 GLU A CA 1
ATOM 1046 C C . GLU A 1 130 ? 8.173 9.695 12.710 1.00 93.56 130 GLU A C 1
ATOM 1048 O O . GLU A 1 130 ? 7.482 9.241 11.797 1.00 93.56 130 GLU A O 1
ATOM 1053 N N . LYS A 1 131 ? 7.680 10.559 13.598 1.00 91.88 131 LYS A N 1
ATOM 1054 C CA . LYS A 1 131 ? 6.335 11.130 13.475 1.00 91.88 131 LYS A CA 1
ATOM 1055 C C . LYS A 1 131 ? 6.364 12.276 12.470 1.00 91.88 131 LYS A C 1
ATOM 1057 O O . LYS A 1 131 ? 7.221 13.153 12.563 1.00 91.88 131 LYS A O 1
ATOM 1062 N N . THR A 1 132 ? 5.401 12.317 11.555 1.00 88.06 132 THR A N 1
ATOM 1063 C CA . THR A 1 132 ? 5.258 13.425 10.608 1.00 88.06 132 THR A CA 1
ATOM 1064 C C . THR A 1 132 ? 3.822 13.913 10.522 1.00 88.06 132 THR A C 1
ATOM 1066 O O . THR A 1 132 ? 2.886 13.141 10.342 1.00 88.06 132 THR A O 1
ATOM 1069 N N . ILE A 1 133 ? 3.671 15.231 10.576 1.00 78.75 133 ILE A N 1
ATOM 1070 C CA . ILE A 1 133 ? 2.417 15.928 10.265 1.00 78.75 133 ILE A CA 1
ATOM 1071 C C . ILE A 1 133 ? 2.329 16.196 8.756 1.00 78.75 133 ILE A C 1
ATOM 1073 O O . ILE A 1 133 ? 1.269 16.469 8.181 1.00 78.75 133 ILE A O 1
ATOM 1077 N N . ASP A 1 134 ? 3.481 16.154 8.088 1.00 68.69 134 ASP A N 1
ATOM 1078 C CA . ASP A 1 134 ? 3.597 16.553 6.709 1.00 68.69 134 ASP A CA 1
ATOM 1079 C C . ASP A 1 134 ? 3.406 15.366 5.767 1.00 68.69 134 ASP A C 1
ATOM 1081 O O . ASP A 1 134 ? 4.302 14.564 5.503 1.00 68.69 134 ASP A O 1
ATOM 1085 N N . LEU A 1 135 ? 2.211 15.332 5.186 1.00 63.22 135 LEU A N 1
ATOM 1086 C CA . LEU A 1 135 ? 1.854 14.541 4.013 1.00 63.22 135 LEU A CA 1
ATOM 1087 C C . LEU A 1 135 ? 2.484 15.086 2.717 1.00 63.22 135 LEU A C 1
ATOM 1089 O O . LEU A 1 135 ? 2.010 14.781 1.623 1.00 63.22 135 LEU A O 1
ATOM 1093 N N . SER A 1 136 ? 3.524 15.924 2.782 1.00 59.09 136 SER A N 1
ATOM 1094 C CA . SER A 1 136 ? 4.353 16.231 1.610 1.00 59.09 136 SER A CA 1
ATOM 1095 C C . SER A 1 136 ? 5.015 14.983 1.030 1.00 59.09 136 SER A C 1
ATOM 1097 O O . SER A 1 136 ? 5.493 15.051 -0.098 1.00 59.09 136 SER A O 1
ATOM 1099 N N . MET A 1 137 ? 4.969 13.853 1.754 1.00 64.31 137 MET A N 1
ATOM 1100 C CA . MET A 1 137 ? 5.502 12.555 1.343 1.00 64.31 137 MET A CA 1
ATOM 1101 C C . MET A 1 137 ? 6.936 12.717 0.883 1.00 64.31 137 MET A C 1
ATOM 1103 O O . MET A 1 137 ? 7.264 12.486 -0.283 1.00 64.31 137 MET A O 1
ATOM 1107 N N . LYS A 1 138 ? 7.785 13.179 1.813 1.00 65.81 138 LYS A N 1
ATOM 1108 C CA . LYS A 1 138 ? 9.220 13.296 1.562 1.00 65.81 138 LYS A CA 1
ATOM 1109 C C . LYS A 1 138 ? 9.701 11.996 0.923 1.00 65.81 138 LYS A C 1
ATOM 1111 O O . LYS A 1 138 ? 9.405 10.904 1.415 1.00 65.81 138 LYS A O 1
ATOM 1116 N N . LYS A 1 139 ? 10.429 12.125 -0.190 1.00 65.12 139 LYS A N 1
ATOM 1117 C CA . LYS A 1 139 ? 10.914 10.986 -0.985 1.00 65.12 139 LYS A CA 1
ATOM 1118 C C . LYS A 1 139 ? 11.724 9.983 -0.156 1.00 65.12 139 LYS A C 1
ATOM 1120 O O . LYS A 1 139 ? 11.784 8.810 -0.529 1.00 65.12 139 LYS A O 1
ATOM 1125 N N . ASP A 1 140 ? 12.267 10.443 0.965 1.00 81.06 140 ASP A N 1
ATOM 1126 C CA . ASP A 1 140 ? 13.147 9.715 1.871 1.00 81.06 140 ASP A CA 1
ATOM 1127 C C . ASP A 1 140 ? 12.430 8.639 2.708 1.00 81.06 140 ASP A C 1
ATOM 1129 O O . ASP A 1 140 ? 13.097 7.751 3.235 1.00 81.06 140 ASP A O 1
ATOM 1133 N N . TYR A 1 141 ? 11.094 8.669 2.833 1.00 92.06 141 TYR A N 1
ATOM 1134 C CA . TYR A 1 141 ? 10.366 7.649 3.604 1.00 92.06 141 TYR A CA 1
ATOM 1135 C C . TYR A 1 141 ? 10.052 6.416 2.772 1.00 92.06 141 TYR A C 1
ATOM 1137 O O . TYR A 1 141 ? 9.195 6.451 1.882 1.00 92.06 141 TYR A O 1
ATOM 1145 N N . SER A 1 142 ? 10.679 5.290 3.092 1.00 94.69 142 SER A N 1
ATOM 1146 C CA . SER A 1 142 ? 10.391 4.002 2.454 1.00 94.69 142 SER A CA 1
ATOM 1147 C C . SER A 1 142 ? 8.970 3.526 2.753 1.00 94.69 142 SER A C 1
ATOM 1149 O O . SER A 1 142 ? 8.333 2.965 1.861 1.00 94.69 142 SER A O 1
ATOM 1151 N N . ILE A 1 143 ? 8.473 3.814 3.964 1.00 96.31 143 ILE A N 1
ATOM 1152 C CA . ILE A 1 143 ? 7.115 3.485 4.409 1.00 96.31 143 ILE A CA 1
ATOM 1153 C C . ILE A 1 143 ? 6.433 4.728 4.999 1.00 96.31 143 ILE A C 1
ATOM 1155 O O . ILE A 1 143 ? 7.033 5.444 5.799 1.00 96.31 143 ILE A O 1
ATOM 1159 N N . ILE A 1 144 ? 5.167 4.955 4.651 1.00 95.94 144 ILE A N 1
ATOM 1160 C CA . ILE A 1 144 ? 4.252 5.853 5.365 1.00 95.94 144 ILE A CA 1
ATOM 1161 C C . ILE A 1 144 ? 3.214 4.995 6.079 1.00 95.94 144 ILE A C 1
ATOM 1163 O O . ILE A 1 144 ? 2.592 4.126 5.476 1.00 95.94 144 ILE A O 1
ATOM 1167 N N . PHE A 1 145 ? 3.025 5.244 7.363 1.00 96.06 145 PHE A N 1
ATOM 1168 C CA . PHE A 1 145 ? 2.201 4.445 8.250 1.00 96.06 145 PHE A CA 1
ATOM 1169 C C . PHE A 1 145 ? 1.026 5.287 8.747 1.00 96.06 145 PHE A C 1
ATOM 1171 O O . PHE A 1 145 ? 1.236 6.312 9.395 1.00 96.06 145 PHE A O 1
ATOM 1178 N N . ASN A 1 146 ? -0.200 4.884 8.411 1.00 96.62 146 ASN A N 1
ATOM 1179 C CA . ASN A 1 146 ? -1.439 5.527 8.836 1.00 96.62 146 ASN A CA 1
ATOM 1180 C C . ASN A 1 146 ? -1.973 4.862 10.114 1.00 96.62 146 ASN A C 1
ATOM 1182 O O . ASN A 1 146 ? -2.574 3.794 10.007 1.00 96.62 146 ASN A O 1
ATOM 1186 N N . PRO A 1 147 ? -1.801 5.476 11.299 1.00 96.06 147 PRO A N 1
ATOM 1187 C CA . PRO A 1 147 ? -2.222 4.879 12.561 1.00 96.06 147 PRO A CA 1
ATOM 1188 C C . PRO A 1 147 ? -3.721 5.029 12.845 1.00 96.06 147 PRO A C 1
ATOM 1190 O O . PRO A 1 147 ? -4.205 4.414 13.787 1.00 96.06 147 PRO A O 1
ATOM 1193 N N . PHE A 1 148 ? -4.465 5.822 12.066 1.00 95.69 148 PHE A N 1
ATOM 1194 C CA . PHE A 1 148 ? -5.867 6.166 12.347 1.00 95.69 148 PHE A CA 1
ATOM 1195 C C . PHE A 1 148 ? -6.881 5.104 11.876 1.00 95.69 148 PHE A C 1
ATOM 1197 O O . PHE A 1 148 ? -8.092 5.315 11.975 1.00 95.69 148 PHE A O 1
ATOM 1204 N N . GLY A 1 149 ? -6.404 3.963 11.370 1.00 95.25 149 GLY A N 1
ATOM 1205 C CA . GLY A 1 149 ? -7.237 2.882 10.857 1.00 95.25 149 GLY A CA 1
ATOM 1206 C C . GLY A 1 149 ? -7.971 3.277 9.581 1.00 95.25 149 GLY A C 1
ATOM 1207 O O . GLY A 1 149 ? -7.340 3.550 8.568 1.00 95.25 149 GLY A O 1
ATOM 1208 N N . GLU A 1 150 ? -9.301 3.307 9.596 1.00 94.62 150 GLU A N 1
ATOM 1209 C CA . GLU A 1 150 ? -10.100 3.603 8.391 1.00 94.62 150 GLU A CA 1
ATOM 1210 C C . GLU A 1 150 ? -10.032 5.069 7.933 1.00 94.62 150 GLU A C 1
ATOM 1212 O O . GLU A 1 150 ? -10.429 5.403 6.811 1.00 94.62 150 GLU A O 1
ATOM 1217 N N . LEU A 1 151 ? -9.561 5.949 8.817 1.00 94.75 151 LEU A N 1
ATOM 1218 C CA . LEU A 1 151 ? -9.489 7.388 8.608 1.00 94.75 151 LEU A CA 1
ATOM 1219 C C . LEU A 1 151 ? -8.122 7.797 8.059 1.00 94.75 151 LEU A C 1
ATOM 1221 O O . LEU A 1 151 ? -7.095 7.256 8.461 1.00 94.75 151 LEU A O 1
ATOM 1225 N N . TYR A 1 152 ? -8.093 8.793 7.174 1.00 93.31 152 TYR A N 1
ATOM 1226 C CA . TYR A 1 152 ? -6.856 9.465 6.776 1.00 93.31 152 TYR A CA 1
ATOM 1227 C C . TYR A 1 152 ? -7.018 10.996 6.772 1.00 93.31 152 TYR A C 1
ATOM 1229 O O . TYR A 1 152 ? -8.109 11.512 6.506 1.00 93.31 152 TYR A O 1
ATOM 1237 N N . PRO A 1 153 ? -5.942 11.754 7.045 1.00 91.62 153 PRO A N 1
ATOM 1238 C CA . PRO A 1 153 ? -5.993 13.209 6.973 1.00 91.62 153 PRO A CA 1
ATOM 1239 C C . PRO A 1 153 ? -6.094 13.713 5.520 1.00 91.62 153 PRO A C 1
ATOM 1241 O O . PRO A 1 153 ? -5.240 13.405 4.695 1.00 91.62 153 PRO A O 1
ATOM 1244 N N . GLU A 1 154 ? -7.078 14.560 5.204 1.00 91.94 154 GLU A N 1
ATOM 1245 C CA . GLU A 1 154 ? -7.294 15.159 3.877 1.00 91.94 154 GLU A CA 1
ATOM 1246 C C . GLU A 1 154 ? -7.357 16.688 3.965 1.00 91.94 154 GLU A C 1
ATOM 1248 O O . GLU A 1 154 ? -8.252 17.262 4.579 1.00 91.94 154 GLU A O 1
ATOM 1253 N N . LYS A 1 155 ? -6.393 17.376 3.343 1.00 87.75 155 LYS A N 1
ATOM 1254 C CA . LYS A 1 155 ? -6.302 18.845 3.414 1.00 87.75 155 LYS A CA 1
ATOM 1255 C C . LYS A 1 155 ? -7.327 19.530 2.510 1.00 87.75 155 LYS A C 1
ATOM 1257 O O . LYS A 1 155 ? -7.763 20.636 2.826 1.00 87.75 155 LYS A O 1
ATOM 1262 N N . ASP A 1 156 ? -7.670 18.896 1.393 1.00 87.44 156 ASP A N 1
ATOM 1263 C CA . ASP A 1 156 ? -8.587 19.417 0.385 1.00 87.44 156 ASP A CA 1
ATOM 1264 C C . ASP A 1 156 ? -9.626 18.343 0.067 1.00 87.44 156 ASP A C 1
ATOM 1266 O O . ASP A 1 156 ? -9.389 17.452 -0.746 1.00 87.44 156 ASP A O 1
ATOM 1270 N N . THR A 1 157 ? -10.776 18.422 0.733 1.00 84.44 157 THR A N 1
ATOM 1271 C CA . THR A 1 157 ? -11.866 17.446 0.597 1.00 84.44 157 THR A CA 1
ATOM 1272 C C . THR A 1 157 ? -12.546 17.500 -0.770 1.00 84.44 157 THR A C 1
ATOM 1274 O O . THR A 1 157 ? -13.223 16.549 -1.140 1.00 84.44 157 THR A O 1
ATOM 1277 N N . THR A 1 158 ? -12.366 18.586 -1.534 1.00 84.69 158 THR A N 1
ATOM 1278 C CA . THR A 1 158 ? -12.964 18.734 -2.869 1.00 84.69 158 THR A CA 1
ATOM 1279 C C . THR A 1 158 ? -12.104 18.047 -3.922 1.00 84.69 158 THR A C 1
ATOM 1281 O O . THR A 1 158 ? -12.609 17.268 -4.724 1.00 84.69 158 THR A O 1
ATOM 1284 N N . ASN A 1 159 ? -10.793 18.302 -3.905 1.00 87.12 159 ASN A N 1
ATOM 1285 C CA . ASN A 1 159 ? -9.871 17.748 -4.903 1.00 87.12 159 ASN A CA 1
ATOM 1286 C C . ASN A 1 159 ? -9.168 16.463 -4.446 1.00 87.12 159 ASN A C 1
ATOM 1288 O O . ASN A 1 159 ? -8.439 15.857 -5.232 1.00 87.12 159 ASN A O 1
ATOM 1292 N N . LEU A 1 160 ? -9.351 16.059 -3.186 1.00 90.12 160 LEU A N 1
ATOM 1293 C CA . LEU A 1 160 ? -8.716 14.892 -2.564 1.00 90.12 160 LEU A CA 1
ATOM 1294 C C . LEU A 1 160 ? -7.191 14.910 -2.725 1.00 90.12 160 LEU A C 1
ATOM 1296 O O . LEU A 1 160 ? -6.550 13.931 -3.120 1.00 90.12 160 LEU A O 1
ATOM 1300 N N . ARG A 1 161 ? -6.599 16.082 -2.477 1.00 90.00 161 ARG A N 1
ATOM 1301 C CA . ARG A 1 161 ? -5.193 16.351 -2.795 1.00 90.00 161 ARG A CA 1
ATOM 1302 C C . ARG A 1 161 ? -4.246 15.471 -1.985 1.00 90.00 161 ARG A C 1
ATOM 1304 O O . ARG A 1 161 ? -3.204 15.078 -2.511 1.00 90.00 161 ARG A O 1
ATOM 1311 N N . THR A 1 162 ? -4.555 15.173 -0.722 1.00 91.69 162 THR A N 1
ATOM 1312 C CA . THR A 1 162 ? -3.741 14.230 0.050 1.00 91.69 162 THR A CA 1
ATOM 1313 C C . THR A 1 162 ? -3.861 12.832 -0.534 1.00 91.69 162 THR A C 1
ATOM 1315 O O . THR A 1 162 ? -2.839 12.191 -0.770 1.00 91.69 162 THR A O 1
ATOM 1318 N N . PHE A 1 163 ? -5.077 12.358 -0.796 1.00 93.50 163 PHE A N 1
ATOM 1319 C CA . PHE A 1 163 ? -5.283 11.022 -1.347 1.00 93.50 163 PHE A CA 1
ATOM 1320 C C . PHE A 1 163 ? -4.549 10.819 -2.682 1.00 93.50 163 PHE A C 1
ATOM 1322 O O . PHE A 1 163 ? -3.873 9.808 -2.876 1.00 93.50 163 PHE A O 1
ATOM 1329 N N . GLN A 1 164 ? -4.591 11.812 -3.577 1.00 92.75 164 GLN A N 1
ATOM 1330 C CA . GLN A 1 164 ? -3.834 11.783 -4.833 1.00 92.75 164 GLN A CA 1
ATOM 1331 C C . GLN A 1 164 ? -2.326 11.638 -4.598 1.00 92.75 164 GLN A C 1
ATOM 1333 O O . GLN A 1 164 ? -1.675 10.846 -5.280 1.00 92.75 164 GLN A O 1
ATOM 1338 N N . LYS A 1 165 ? -1.774 12.330 -3.593 1.00 92.56 165 LYS A N 1
ATOM 1339 C CA . LYS A 1 165 ? -0.369 12.165 -3.198 1.00 92.56 165 LYS A CA 1
ATOM 1340 C C . LYS A 1 165 ? -0.085 10.773 -2.647 1.00 92.56 165 LYS A C 1
ATOM 1342 O O . LYS A 1 165 ? 0.936 10.207 -3.018 1.00 92.56 165 LYS A O 1
ATOM 1347 N N . ILE A 1 166 ? -0.975 10.203 -1.823 1.00 94.62 166 ILE A N 1
ATOM 1348 C CA . ILE A 1 166 ? -0.834 8.826 -1.305 1.00 94.62 166 ILE A CA 1
ATOM 1349 C C . ILE A 1 166 ? -0.727 7.861 -2.486 1.00 94.62 166 ILE A C 1
ATOM 1351 O O . ILE A 1 166 ? 0.207 7.064 -2.571 1.00 94.62 166 ILE A O 1
ATOM 1355 N N . LYS A 1 167 ? -1.651 7.983 -3.442 1.00 94.62 167 LYS A N 1
ATOM 1356 C CA . LYS A 1 167 ? -1.685 7.159 -4.651 1.00 94.62 167 LYS A CA 1
ATOM 1357 C C . LYS A 1 167 ? -0.418 7.322 -5.493 1.00 94.62 167 LYS A C 1
ATOM 1359 O O . LYS A 1 167 ? 0.146 6.325 -5.936 1.00 94.62 167 LYS A O 1
ATOM 1364 N N . GLU A 1 168 ? 0.054 8.551 -5.696 1.00 93.50 168 GLU A N 1
ATOM 1365 C CA . GLU A 1 168 ? 1.295 8.830 -6.425 1.00 93.50 168 GLU A CA 1
ATOM 1366 C C . GLU A 1 168 ? 2.533 8.277 -5.700 1.00 93.50 168 GLU A C 1
ATOM 1368 O O . GLU A 1 168 ? 3.409 7.692 -6.338 1.00 93.50 168 GLU A O 1
ATOM 1373 N N . TYR A 1 169 ? 2.599 8.407 -4.376 1.00 94.31 169 TYR A N 1
ATOM 1374 C CA . TYR A 1 169 ? 3.667 7.850 -3.549 1.00 94.31 169 TYR A CA 1
ATOM 1375 C C . TYR A 1 169 ? 3.743 6.327 -3.684 1.00 94.31 169 TYR A C 1
ATOM 1377 O O . TYR A 1 169 ? 4.815 5.800 -3.989 1.00 94.31 169 TYR A O 1
ATOM 1385 N N . ILE A 1 170 ? 2.606 5.633 -3.556 1.00 95.56 170 ILE A N 1
ATOM 1386 C CA . ILE A 1 170 ? 2.526 4.180 -3.753 1.00 95.56 170 ILE A CA 1
ATOM 1387 C C . ILE A 1 170 ? 2.942 3.830 -5.185 1.00 95.56 170 ILE A C 1
ATOM 1389 O O . ILE A 1 170 ? 3.868 3.044 -5.386 1.00 95.56 170 ILE A O 1
ATOM 1393 N N . LYS A 1 171 ? 2.347 4.487 -6.193 1.00 93.88 171 LYS A N 1
ATOM 1394 C CA . LYS A 1 171 ? 2.671 4.263 -7.612 1.00 93.88 171 LYS A CA 1
ATOM 1395 C C . LYS A 1 171 ? 4.171 4.377 -7.879 1.00 93.88 171 LYS A C 1
ATOM 1397 O O . LYS A 1 171 ? 4.718 3.613 -8.678 1.00 93.88 171 LYS A O 1
ATOM 1402 N N . ASN A 1 172 ? 4.843 5.293 -7.184 1.00 91.50 172 ASN A N 1
ATOM 1403 C CA . ASN A 1 172 ? 6.255 5.572 -7.374 1.00 91.50 172 ASN A CA 1
ATOM 1404 C C . ASN A 1 172 ? 7.230 4.643 -6.633 1.00 91.50 172 ASN A C 1
ATOM 1406 O O . ASN A 1 172 ? 8.434 4.767 -6.876 1.00 91.50 172 ASN A O 1
ATOM 1410 N N . GLY A 1 173 ? 6.756 3.689 -5.824 1.00 93.06 173 GLY A N 1
ATOM 1411 C CA . GLY A 1 173 ? 7.605 2.750 -5.071 1.00 93.06 173 GLY A CA 1
ATOM 1412 C C . GLY A 1 173 ? 7.556 2.927 -3.552 1.00 93.06 173 GLY A C 1
ATOM 1413 O O . GLY A 1 173 ? 8.317 2.286 -2.832 1.00 93.06 173 GLY A O 1
ATOM 1414 N N . GLY A 1 174 ? 6.696 3.814 -3.052 1.00 95.06 174 GLY A N 1
ATOM 1415 C CA . GLY A 1 174 ? 6.418 3.948 -1.629 1.00 95.06 174 GLY A CA 1
ATOM 1416 C C . GLY A 1 174 ? 5.554 2.807 -1.095 1.00 95.06 174 GLY A C 1
ATOM 1417 O O . GLY A 1 174 ? 4.775 2.202 -1.834 1.00 95.06 174 GLY A O 1
ATOM 1418 N N . VAL A 1 175 ? 5.676 2.518 0.199 1.00 97.56 175 VAL A N 1
ATOM 1419 C CA . VAL A 1 175 ? 4.790 1.576 0.890 1.00 97.56 175 VAL A CA 1
ATOM 1420 C C . VAL A 1 175 ? 3.897 2.353 1.844 1.00 97.56 175 VAL A C 1
ATOM 1422 O O . VAL A 1 175 ? 4.393 3.022 2.743 1.00 97.56 175 VAL A O 1
ATOM 1425 N N . PHE A 1 176 ? 2.586 2.303 1.642 1.00 97.50 176 PHE A N 1
ATOM 1426 C CA . PHE A 1 176 ? 1.619 2.942 2.533 1.00 97.50 176 PHE A CA 1
ATOM 1427 C C . PHE A 1 176 ? 0.916 1.874 3.364 1.00 97.50 176 PHE A C 1
ATOM 1429 O O . PHE A 1 176 ? 0.365 0.939 2.795 1.00 97.50 176 PHE A O 1
ATOM 1436 N N . VAL A 1 177 ? 0.924 1.998 4.687 1.00 98.06 177 VAL A N 1
ATOM 1437 C CA . VAL A 1 177 ? 0.314 1.026 5.602 1.00 98.06 177 VAL A CA 1
ATOM 1438 C C . VAL A 1 177 ? -0.934 1.621 6.224 1.00 98.06 177 VAL A C 1
ATOM 1440 O O . VAL A 1 177 ? -0.865 2.701 6.802 1.00 98.06 177 VAL A O 1
ATOM 1443 N N . ASN A 1 178 ? -2.050 0.903 6.143 1.00 97.62 178 ASN A N 1
ATOM 1444 C CA . ASN A 1 178 ? -3.285 1.224 6.845 1.00 97.62 178 ASN A CA 1
ATOM 1445 C C . ASN A 1 178 ? -3.491 0.246 8.006 1.00 97.62 178 ASN A C 1
ATOM 1447 O O . ASN A 1 178 ? -3.583 -0.954 7.761 1.00 97.62 178 ASN A O 1
ATOM 1451 N N . THR A 1 179 ? -3.543 0.738 9.246 1.00 95.06 179 THR A N 1
ATOM 1452 C CA . THR A 1 179 ? -3.427 -0.116 10.445 1.00 95.06 179 THR A CA 1
ATOM 1453 C C . THR A 1 179 ? -4.654 -0.924 10.820 1.00 95.06 179 THR A C 1
ATOM 1455 O O . THR A 1 179 ? -4.494 -1.905 11.535 1.00 95.06 179 THR A O 1
ATOM 1458 N N . ALA A 1 180 ? -5.852 -0.528 10.394 1.00 96.31 180 ALA A N 1
ATOM 1459 C CA . ALA A 1 180 ? -7.085 -1.208 10.775 1.00 96.31 180 ALA A CA 1
ATOM 1460 C C . ALA A 1 180 ? -8.234 -0.901 9.806 1.00 96.31 180 ALA A C 1
ATOM 1462 O O . ALA A 1 180 ? -8.297 0.190 9.230 1.00 96.31 180 ALA A O 1
ATOM 1463 N N . GLY A 1 181 ? -9.167 -1.847 9.689 1.00 94.06 181 GLY A N 1
ATOM 1464 C CA . GLY A 1 181 ? -10.392 -1.745 8.896 1.00 94.06 181 GLY A CA 1
ATOM 1465 C C . GLY A 1 181 ? -10.197 -1.399 7.414 1.00 94.06 181 GLY A C 1
ATOM 1466 O O . GLY A 1 181 ? -9.216 -1.773 6.769 1.00 94.06 181 GLY A O 1
ATOM 1467 N N . LEU A 1 182 ? -11.176 -0.691 6.852 1.00 93.62 182 LEU A N 1
ATOM 1468 C CA . LEU A 1 182 ? -11.226 -0.310 5.448 1.00 93.62 182 LEU A CA 1
ATOM 1469 C C . LEU A 1 182 ? -10.444 0.975 5.172 1.00 93.62 182 LEU A C 1
ATOM 1471 O O . LEU A 1 182 ? -10.870 2.079 5.515 1.00 93.62 182 LEU A O 1
ATOM 1475 N N . ALA A 1 183 ? -9.309 0.825 4.490 1.00 95.19 183 ALA A N 1
ATOM 1476 C CA . ALA A 1 183 ? -8.455 1.944 4.117 1.00 95.19 183 ALA A CA 1
ATOM 1477 C C . ALA A 1 183 ? -9.221 3.028 3.342 1.00 95.19 183 ALA A C 1
ATOM 1479 O O . ALA A 1 183 ? -9.932 2.748 2.374 1.00 95.19 183 ALA A O 1
ATOM 1480 N N . PHE A 1 184 ? -8.998 4.280 3.745 1.00 94.38 184 PHE A N 1
ATOM 1481 C CA . PHE A 1 184 ? -9.557 5.482 3.125 1.00 94.38 184 PHE A CA 1
ATOM 1482 C C . PHE A 1 184 ? -11.079 5.614 3.201 1.00 94.38 184 PHE A C 1
ATOM 1484 O O . PHE A 1 184 ? -11.638 6.338 2.383 1.00 94.38 184 PHE A O 1
ATOM 1491 N N . TYR A 1 185 ? -11.765 4.943 4.127 1.00 92.88 185 TYR A N 1
ATOM 1492 C CA . TYR A 1 185 ? -13.225 5.034 4.239 1.00 92.88 185 TYR A CA 1
ATOM 1493 C C . TYR A 1 185 ? -13.697 6.381 4.806 1.00 92.88 185 TYR A C 1
ATOM 1495 O O . TYR A 1 185 ? -14.697 6.936 4.343 1.00 92.88 185 TYR A O 1
ATOM 1503 N N . TYR A 1 186 ? -12.927 6.943 5.742 1.00 92.69 186 TYR A N 1
ATOM 1504 C CA . TYR A 1 186 ? -13.149 8.285 6.275 1.00 92.69 186 TYR A CA 1
ATOM 1505 C C . TYR A 1 186 ? -12.005 9.214 5.883 1.00 92.69 186 TYR A C 1
ATOM 1507 O O . TYR A 1 186 ? -10.834 8.835 5.898 1.00 92.69 186 TYR A O 1
ATOM 1515 N N . MET A 1 187 ? -12.345 10.457 5.570 1.00 92.69 187 MET A N 1
ATOM 1516 C CA . MET A 1 187 ? -11.387 11.545 5.427 1.00 92.69 187 MET A CA 1
ATOM 1517 C C . MET A 1 187 ? -11.607 12.555 6.543 1.00 92.69 187 MET A C 1
ATOM 1519 O O . MET A 1 187 ? -12.741 12.810 6.939 1.00 92.69 187 MET A O 1
ATOM 1523 N N . TRP A 1 188 ? -10.538 13.173 7.027 1.00 91.81 188 TRP A N 1
ATOM 1524 C CA . TRP A 1 188 ? -10.654 14.212 8.043 1.00 91.81 188 TRP A CA 1
ATOM 1525 C C . TRP A 1 188 ? -9.763 15.400 7.729 1.00 91.81 188 TRP A C 1
ATOM 1527 O O . TRP A 1 188 ? -8.567 15.247 7.477 1.00 91.81 188 TRP A O 1
ATOM 1537 N N . ASN A 1 189 ? -10.343 16.597 7.741 1.00 90.44 189 ASN A N 1
ATOM 1538 C CA . ASN A 1 189 ? -9.612 17.816 7.449 1.00 90.44 189 ASN A CA 1
ATOM 1539 C C . ASN A 1 189 ? -9.025 18.423 8.729 1.00 90.44 189 ASN A C 1
ATOM 1541 O O . ASN A 1 189 ? -9.779 18.973 9.534 1.00 90.44 189 ASN A O 1
ATOM 1545 N N . PRO A 1 190 ? -7.687 18.428 8.900 1.00 86.38 190 PRO A N 1
ATOM 1546 C CA . PRO A 1 190 ? -7.064 18.943 10.116 1.00 86.38 190 PRO A CA 1
ATOM 1547 C C . PRO A 1 190 ? -7.279 20.436 10.354 1.00 86.38 190 PRO A C 1
ATOM 1549 O O . PRO A 1 190 ? -7.185 20.894 11.488 1.00 86.38 190 PRO A O 1
ATOM 1552 N N . LYS A 1 191 ? -7.558 21.211 9.300 1.00 87.06 191 LYS A N 1
ATOM 1553 C CA . LYS A 1 191 ? -7.748 22.660 9.399 1.00 87.06 191 LYS A CA 1
ATOM 1554 C C . LYS A 1 191 ? -9.172 23.020 9.810 1.00 87.06 191 LYS A C 1
ATOM 1556 O O . LYS A 1 191 ? -9.355 23.924 10.616 1.00 87.06 191 LYS A O 1
ATOM 1561 N N . THR A 1 192 ? -10.170 22.355 9.230 1.00 88.25 192 THR A N 1
ATOM 1562 C CA . THR A 1 192 ? -11.588 22.648 9.500 1.00 88.25 192 THR A CA 1
ATOM 1563 C C . THR A 1 192 ? -12.193 21.746 10.572 1.00 88.25 192 THR A C 1
ATOM 1565 O O . THR A 1 192 ? -13.302 22.015 11.019 1.00 88.25 192 THR A O 1
ATOM 1568 N N . LYS A 1 193 ? -11.479 20.687 10.980 1.00 87.38 193 LYS A N 1
ATOM 1569 C CA . LYS A 1 193 ? -11.953 19.610 11.862 1.00 87.38 193 LYS A CA 1
ATOM 1570 C C . LYS A 1 193 ? -13.206 18.890 11.337 1.00 87.38 193 LYS A C 1
ATOM 1572 O O . LYS A 1 193 ? -13.937 18.287 12.115 1.00 87.38 193 LYS A O 1
ATOM 1577 N N . ILE A 1 194 ? -13.448 18.939 10.025 1.00 86.00 194 ILE A N 1
ATOM 1578 C CA . ILE A 1 194 ? -14.584 18.272 9.379 1.00 86.00 194 ILE A CA 1
ATOM 1579 C C . ILE A 1 194 ? -14.173 16.858 8.972 1.00 86.00 194 ILE A C 1
ATOM 1581 O O . ILE A 1 194 ? -13.161 16.671 8.295 1.00 86.00 194 ILE A O 1
ATOM 1585 N N . GLU A 1 195 ? -14.987 15.882 9.361 1.00 87.62 195 GLU A N 1
ATOM 1586 C CA . GLU A 1 195 ? -14.924 14.506 8.872 1.00 87.62 195 GLU A CA 1
ATOM 1587 C C . GLU A 1 195 ? -15.870 14.336 7.679 1.00 87.62 195 GLU A C 1
ATOM 1589 O O . GLU A 1 195 ? -16.963 14.901 7.647 1.00 87.62 195 GLU A O 1
ATOM 1594 N N . GLY A 1 196 ? -15.434 13.569 6.686 1.00 86.31 196 GLY A N 1
ATOM 1595 C CA . GLY A 1 196 ? -16.218 13.220 5.513 1.00 86.31 196 GLY A CA 1
ATOM 1596 C C . GLY A 1 196 ? -16.179 11.720 5.261 1.00 86.31 196 GLY A C 1
ATOM 1597 O O . GLY A 1 196 ? -15.153 11.067 5.460 1.00 86.31 196 GLY A O 1
ATOM 1598 N N . LEU A 1 197 ? -17.296 11.182 4.781 1.00 86.12 197 LEU A N 1
ATOM 1599 C CA . LEU A 1 197 ? -17.336 9.839 4.222 1.00 86.12 197 LEU A CA 1
ATOM 1600 C C . LEU A 1 197 ? -16.802 9.886 2.793 1.00 86.12 197 LEU A C 1
ATOM 1602 O O . LEU A 1 197 ? -17.100 10.811 2.036 1.00 86.12 197 LEU A O 1
ATOM 1606 N N . THR A 1 198 ? -16.017 8.885 2.421 1.00 82.94 198 THR A N 1
ATOM 1607 C CA . THR A 1 198 ? -15.457 8.815 1.077 1.00 82.94 198 THR A CA 1
ATOM 1608 C C . THR A 1 198 ? -16.276 7.859 0.176 1.00 82.94 198 THR A C 1
ATOM 1610 O O . THR A 1 198 ? -16.293 8.008 -1.045 1.00 82.94 198 THR A O 1
ATOM 1613 N N . GLY A 1 199 ? -17.026 6.910 0.746 1.00 72.88 199 GLY A N 1
ATOM 1614 C CA . GLY A 1 199 ? -18.006 6.090 0.020 1.00 72.88 199 GLY A CA 1
ATOM 1615 C C . GLY A 1 199 ? -19.300 6.843 -0.345 1.00 72.88 199 GLY A C 1
ATOM 1616 O O . GLY A 1 199 ? -19.517 7.960 0.127 1.00 72.88 199 GLY A O 1
ATOM 1617 N N . PRO A 1 200 ? -20.172 6.254 -1.188 1.00 66.56 200 PRO A N 1
ATOM 1618 C CA . PRO A 1 200 ? -21.507 6.801 -1.415 1.00 66.56 200 PRO A CA 1
ATOM 1619 C C . PRO A 1 200 ? -22.279 6.859 -0.095 1.00 66.56 200 PRO A C 1
ATOM 1621 O O . PRO A 1 200 ? -22.321 5.877 0.641 1.00 66.56 200 PRO A O 1
ATOM 1624 N N . MET A 1 201 ? -22.880 8.008 0.208 1.00 61.22 201 MET A N 1
ATOM 1625 C CA . MET A 1 201 ? -23.760 8.139 1.368 1.00 61.22 201 MET A CA 1
ATOM 1626 C C . MET A 1 201 ? -25.082 7.449 1.051 1.00 61.22 201 MET A C 1
ATOM 1628 O O . MET A 1 201 ? -25.722 7.779 0.051 1.00 61.22 201 MET A O 1
ATOM 1632 N N . LEU A 1 202 ? -25.484 6.490 1.883 1.00 57.59 202 LEU A N 1
ATOM 1633 C CA . LEU A 1 202 ? 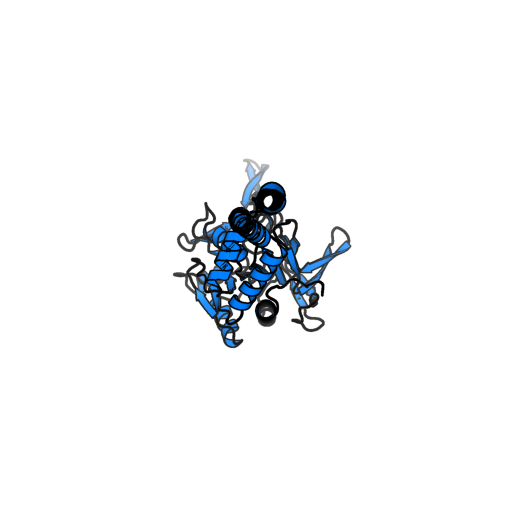-26.835 5.950 1.813 1.00 57.59 202 LEU A CA 1
ATOM 1634 C C . LEU A 1 202 ? -27.748 6.831 2.670 1.00 57.59 202 LEU A C 1
ATOM 1636 O O . LEU A 1 202 ? -27.577 6.925 3.887 1.00 57.59 202 LEU A O 1
ATOM 1640 N N . GLU A 1 203 ? -28.699 7.504 2.030 1.00 54.62 203 GLU A N 1
ATOM 1641 C CA . GLU A 1 203 ? -29.798 8.147 2.743 1.00 54.62 203 GLU A CA 1
ATOM 1642 C C . GLU A 1 203 ? -30.784 7.059 3.166 1.00 54.62 203 GLU A C 1
ATOM 1644 O O . GLU A 1 203 ? -31.487 6.472 2.343 1.00 54.62 203 GLU A O 1
ATOM 1649 N N . THR A 1 204 ? -30.814 6.765 4.462 1.00 59.94 204 THR A N 1
ATOM 1650 C CA . THR A 1 204 ? -31.866 5.935 5.054 1.00 59.94 204 THR A CA 1
ATOM 1651 C C . THR A 1 204 ? -32.959 6.846 5.595 1.00 59.94 204 THR A C 1
ATOM 1653 O O . THR A 1 204 ? -32.702 7.994 5.943 1.00 59.94 204 THR A O 1
ATOM 1656 N N . TYR A 1 205 ? -34.198 6.371 5.669 1.00 61.62 205 TYR A N 1
ATOM 1657 C CA . TYR A 1 205 ? -35.279 7.126 6.300 1.00 61.62 205 TYR A CA 1
ATOM 1658 C C . TYR A 1 205 ? -35.617 6.457 7.623 1.00 61.62 205 TYR A C 1
ATOM 1660 O O . TYR A 1 205 ? -36.029 5.299 7.646 1.00 61.62 205 TYR A O 1
ATOM 1668 N N . THR A 1 206 ? -35.461 7.189 8.724 1.00 65.19 206 THR A N 1
ATOM 1669 C CA . THR A 1 206 ? -35.962 6.733 10.024 1.00 65.19 206 THR A CA 1
ATOM 1670 C C . THR A 1 206 ? -37.367 7.278 10.227 1.00 65.19 206 THR A C 1
ATOM 1672 O O . THR A 1 206 ? -37.635 8.458 9.997 1.00 65.19 206 THR A O 1
ATOM 1675 N N . GLY A 1 207 ? -38.293 6.393 10.590 1.00 69.44 207 GLY A N 1
ATOM 1676 C CA . GLY A 1 207 ? -39.690 6.737 10.810 1.00 69.44 207 GLY A CA 1
ATOM 1677 C C . GLY A 1 207 ? -40.046 6.705 12.285 1.00 69.44 207 GLY A C 1
ATOM 1678 O O . GLY A 1 207 ? -39.824 5.694 12.944 1.00 69.44 207 GLY A O 1
ATOM 1679 N N . ALA A 1 208 ? -40.654 7.778 12.788 1.00 71.56 208 ALA A N 1
ATOM 1680 C CA . ALA A 1 208 ? -41.345 7.763 14.071 1.00 71.56 208 ALA A CA 1
ATOM 1681 C C . ALA A 1 208 ? -42.856 7.838 13.827 1.00 71.56 208 ALA A C 1
ATOM 1683 O O . ALA A 1 208 ? -43.350 8.762 13.172 1.00 71.56 208 ALA A O 1
ATOM 1684 N N . ALA A 1 209 ? -43.593 6.858 14.352 1.00 71.62 209 ALA A N 1
ATOM 1685 C CA . ALA A 1 209 ? -45.045 6.930 14.411 1.00 71.62 209 ALA A CA 1
ATOM 1686 C C . ALA A 1 209 ? -45.436 7.867 15.558 1.00 71.62 209 ALA A C 1
ATOM 1688 O O . ALA A 1 209 ? -45.088 7.626 16.714 1.00 71.62 209 ALA A O 1
ATOM 1689 N N . LYS A 1 210 ? -46.150 8.943 15.237 1.00 74.38 210 LYS A N 1
ATOM 1690 C CA . LYS A 1 210 ? -46.680 9.888 16.213 1.00 74.38 210 LYS A CA 1
ATOM 1691 C C . LYS A 1 210 ? -48.201 9.834 16.165 1.00 74.38 210 LYS A C 1
ATOM 1693 O O . LYS A 1 210 ? -48.811 10.039 15.121 1.00 74.38 210 LYS A O 1
ATOM 1698 N N . THR A 1 211 ? -48.830 9.549 17.295 1.00 68.31 211 THR A N 1
ATOM 1699 C CA . THR A 1 211 ? -50.284 9.669 17.448 1.00 68.31 211 THR A CA 1
ATOM 1700 C C . THR A 1 211 ? -50.611 11.032 18.031 1.00 68.31 211 THR A C 1
ATOM 1702 O O . THR A 1 211 ? -50.251 11.319 19.171 1.00 68.31 211 THR A O 1
ATOM 1705 N N . GLU A 1 212 ? -51.297 11.869 17.257 1.00 73.31 212 GLU A N 1
ATOM 1706 C CA . GLU A 1 212 ? -51.784 13.167 17.721 1.00 73.31 212 GLU A CA 1
ATOM 1707 C C . GLU A 1 212 ? -53.291 13.080 18.011 1.00 73.31 212 GLU A C 1
ATOM 1709 O O . GLU A 1 212 ? -54.043 12.522 17.201 1.00 73.31 212 GLU A O 1
ATOM 1714 N N . PRO A 1 213 ? -53.757 13.576 19.171 1.00 65.38 213 PRO A N 1
ATOM 1715 C CA . PRO A 1 213 ? -55.178 13.596 19.480 1.00 65.38 213 PRO A CA 1
ATOM 1716 C C . PRO A 1 213 ? -55.891 14.607 18.575 1.00 65.38 213 PRO A C 1
ATOM 1718 O O . PRO A 1 213 ? -55.517 15.778 18.518 1.00 65.38 213 PRO A O 1
ATOM 1721 N N . ILE A 1 214 ? -56.944 14.164 17.892 1.00 74.06 214 ILE A N 1
ATOM 1722 C CA . ILE A 1 214 ? -57.938 15.050 17.286 1.00 74.06 214 ILE A CA 1
ATOM 1723 C C . ILE A 1 214 ? -5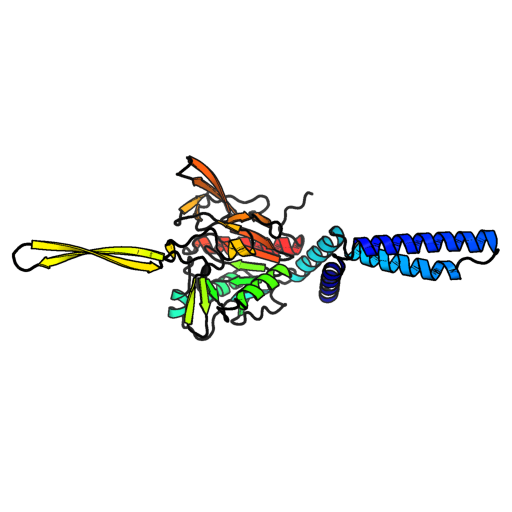9.046 15.262 18.325 1.00 74.06 214 ILE A C 1
ATOM 1725 O O . ILE A 1 214 ? -59.397 14.351 19.077 1.00 74.06 214 ILE A O 1
ATOM 1729 N N . ILE A 1 215 ? -59.573 16.487 18.388 1.00 65.31 215 ILE A N 1
ATOM 1730 C CA . ILE A 1 215 ? -60.679 16.894 19.265 1.00 65.31 215 ILE A CA 1
ATOM 1731 C C . ILE A 1 215 ? -61.786 15.824 19.268 1.00 65.31 215 ILE A C 1
ATOM 1733 O O . ILE A 1 215 ? -62.337 15.498 18.219 1.00 65.31 215 ILE A O 1
ATOM 1737 N N . GLY A 1 216 ? -62.095 15.307 20.464 1.00 62.19 216 GLY A N 1
ATOM 1738 C CA . GLY A 1 216 ? -63.060 14.228 20.696 1.00 62.19 216 GLY A CA 1
ATOM 1739 C C . GLY A 1 216 ? -62.488 12.844 20.393 1.00 62.19 216 GLY A C 1
ATOM 1740 O O . GLY A 1 216 ? -62.579 12.413 19.255 1.00 62.19 216 GLY A O 1
ATOM 1741 N N . SER A 1 217 ? -61.899 12.179 21.400 1.00 60.59 217 SER A N 1
ATOM 1742 C CA . SER A 1 217 ? -61.523 10.740 21.487 1.00 60.59 217 SER A CA 1
ATOM 1743 C C . SER A 1 217 ? -60.939 10.017 20.252 1.00 60.59 217 SER A C 1
ATOM 1745 O O . SER A 1 217 ? -60.787 8.797 20.273 1.00 60.59 217 SER A O 1
ATOM 1747 N N . THR A 1 218 ? -60.548 10.734 19.202 1.00 65.31 218 THR A N 1
ATOM 1748 C CA . THR A 1 218 ? -60.130 10.177 17.916 1.00 65.31 218 THR A CA 1
ATOM 1749 C C . THR A 1 218 ? -58.662 10.524 17.712 1.00 65.31 218 THR A C 1
ATOM 1751 O O . THR A 1 218 ? -58.283 11.689 17.774 1.00 65.31 218 THR A O 1
ATOM 1754 N N . TYR A 1 219 ? -57.806 9.531 17.486 1.00 72.75 219 TYR A N 1
ATOM 1755 C CA . TYR A 1 219 ? -56.371 9.751 17.290 1.00 72.75 219 TYR A CA 1
ATOM 1756 C C . TYR A 1 219 ? -56.025 9.694 15.803 1.00 72.75 219 TYR A C 1
ATOM 1758 O O . TYR A 1 219 ? -56.441 8.769 15.104 1.00 72.75 219 TYR A O 1
ATOM 1766 N N . LYS A 1 220 ? -55.222 10.647 15.318 1.00 75.25 220 LYS A N 1
ATOM 1767 C CA . LYS A 1 220 ? -54.595 10.559 13.994 1.00 75.25 220 LYS A CA 1
ATOM 1768 C C . LYS A 1 220 ? -53.196 9.999 14.158 1.00 75.25 220 LYS A C 1
ATOM 1770 O O . LYS A 1 220 ? -52.346 10.627 14.784 1.00 75.25 220 LYS A O 1
ATOM 1775 N N . SER A 1 221 ? -52.952 8.834 13.575 1.00 73.25 221 SER A N 1
ATOM 1776 C CA . SER A 1 221 ? -51.584 8.351 13.408 1.00 73.25 221 SER A CA 1
ATOM 1777 C C . SER A 1 221 ? -50.945 9.108 12.247 1.00 73.25 221 SER A C 1
ATOM 1779 O O . SER A 1 221 ? -51.478 9.105 11.137 1.00 73.25 221 SER A O 1
ATOM 1781 N N . SER A 1 222 ? -49.825 9.772 12.498 1.00 75.25 222 SER A N 1
ATOM 1782 C CA . SER A 1 222 ? -48.939 10.299 11.468 1.00 75.25 222 SER A CA 1
ATOM 1783 C C . SER A 1 222 ? -47.607 9.558 11.533 1.00 75.25 222 SER A C 1
ATOM 1785 O O . SER A 1 222 ? -47.121 9.191 12.602 1.00 75.25 222 SER A O 1
ATOM 1787 N N . ILE A 1 223 ? -47.029 9.281 10.369 1.00 73.06 223 ILE A N 1
ATOM 1788 C CA . ILE A 1 223 ? -45.676 8.739 10.263 1.00 73.06 223 ILE A CA 1
ATOM 1789 C C . ILE A 1 223 ? -44.804 9.899 9.807 1.00 73.06 223 ILE A C 1
ATOM 1791 O O . ILE A 1 223 ? -45.011 10.433 8.718 1.00 73.06 223 ILE A O 1
ATOM 1795 N N . SER A 1 224 ? -43.860 10.307 10.650 1.00 74.44 224 SER A N 1
ATOM 1796 C CA . SER A 1 224 ? -42.832 11.269 10.266 1.00 74.44 224 SER A CA 1
ATOM 1797 C C . SER A 1 224 ? -41.600 10.494 9.833 1.00 74.44 224 SER A C 1
ATOM 1799 O O . SER A 1 224 ? -40.998 9.803 10.653 1.00 74.44 224 SER A O 1
ATOM 1801 N N . LEU A 1 225 ? -41.237 10.604 8.557 1.00 69.69 225 LEU A N 1
ATOM 1802 C CA . LEU A 1 225 ? -39.975 10.090 8.035 1.00 69.69 225 LEU A CA 1
ATOM 1803 C C . LEU A 1 225 ? -38.951 11.222 8.053 1.00 69.69 225 LEU A C 1
ATOM 1805 O O . LEU A 1 225 ? -39.191 12.278 7.469 1.00 69.69 225 LEU A O 1
ATOM 1809 N N . MET A 1 226 ? -37.817 11.006 8.711 1.00 66.88 226 MET A N 1
ATOM 1810 C CA . MET A 1 226 ? -36.673 11.910 8.648 1.00 66.88 226 MET A CA 1
ATOM 1811 C C . MET A 1 226 ? -35.531 11.194 7.925 1.00 66.88 226 MET A C 1
ATOM 1813 O O . MET A 1 226 ? -35.191 10.069 8.312 1.00 66.88 226 MET A O 1
ATOM 1817 N N . PRO A 1 227 ? -34.944 11.802 6.877 1.00 62.31 227 PRO A N 1
ATOM 1818 C CA . PRO A 1 227 ? -33.744 11.253 6.271 1.00 62.31 227 PRO A CA 1
ATOM 1819 C C . PRO A 1 227 ? -32.615 11.282 7.307 1.00 62.31 227 PRO A C 1
ATOM 1821 O O . PRO A 1 227 ? -32.362 12.303 7.947 1.00 62.31 227 PRO A O 1
ATOM 1824 N N . VAL A 1 228 ? -31.954 10.146 7.485 1.00 63.75 228 VAL A N 1
ATOM 1825 C CA . VAL A 1 228 ? -30.774 9.969 8.325 1.00 63.75 228 VAL A CA 1
ATOM 1826 C C . VAL A 1 228 ? -29.695 9.320 7.471 1.00 63.75 228 VAL A C 1
ATOM 1828 O O . VAL A 1 228 ? -29.896 8.273 6.852 1.00 63.75 228 VAL A O 1
ATOM 1831 N N . VAL A 1 229 ? -28.527 9.953 7.434 1.00 60.31 229 VAL A N 1
ATOM 1832 C CA . VAL A 1 229 ? -27.343 9.370 6.806 1.00 60.31 229 VAL A CA 1
ATOM 1833 C C . VAL A 1 229 ? -26.687 8.455 7.831 1.00 60.31 229 VAL A C 1
ATOM 1835 O O . VAL A 1 229 ? -26.124 8.928 8.817 1.00 60.31 229 VAL A O 1
ATOM 1838 N N . LEU A 1 230 ? -26.777 7.147 7.601 1.00 59.75 230 LEU A N 1
ATOM 1839 C CA . LEU A 1 230 ? -26.110 6.140 8.419 1.00 59.75 230 LEU A CA 1
ATOM 1840 C C . LEU A 1 230 ? -24.832 5.703 7.694 1.00 59.75 230 LEU A C 1
ATOM 1842 O O . LEU A 1 230 ? -24.857 5.051 6.650 1.00 59.75 230 LEU A O 1
ATOM 1846 N N . THR A 1 231 ? -23.680 6.099 8.235 1.00 59.75 231 THR A N 1
ATOM 1847 C CA . THR A 1 231 ? -22.357 5.747 7.684 1.00 59.75 231 THR A CA 1
ATOM 1848 C C . THR A 1 231 ? -22.071 4.245 7.763 1.00 59.75 231 THR A C 1
ATOM 1850 O O . THR A 1 231 ? -21.276 3.723 6.978 1.00 59.75 231 THR A O 1
ATOM 1853 N N . GLU A 1 232 ? -22.736 3.550 8.686 1.00 60.78 232 GLU A N 1
ATOM 1854 C CA . GLU A 1 232 ? -22.678 2.097 8.873 1.00 60.78 232 GLU A CA 1
ATOM 1855 C C . GLU A 1 232 ? -23.400 1.333 7.752 1.00 60.78 232 GLU A C 1
ATOM 1857 O O . GLU A 1 232 ? -22.953 0.253 7.370 1.00 60.78 232 GLU A O 1
ATOM 1862 N N . ASP A 1 233 ? -24.433 1.943 7.162 1.00 59.34 233 ASP A N 1
ATOM 1863 C CA . ASP A 1 233 ? -25.245 1.372 6.077 1.00 59.34 233 ASP A CA 1
ATOM 1864 C C . ASP A 1 233 ? -24.748 1.776 4.683 1.00 59.34 233 ASP A C 1
ATOM 1866 O O . ASP A 1 233 ? -25.316 1.394 3.656 1.00 59.34 233 ASP A O 1
ATOM 1870 N N . SER A 1 234 ? -23.682 2.577 4.628 1.00 63.09 234 SER A N 1
ATOM 1871 C CA . SER A 1 234 ? -23.124 3.040 3.364 1.00 63.09 234 SER A CA 1
ATOM 1872 C C . SER A 1 234 ? -22.467 1.884 2.590 1.00 63.09 234 SER A C 1
ATOM 1874 O O . SER A 1 234 ? -21.842 1.002 3.189 1.00 63.09 234 SER A O 1
ATOM 1876 N N . PRO A 1 235 ? -22.580 1.847 1.246 1.00 70.62 235 PRO A N 1
ATOM 1877 C CA . PRO A 1 235 ? -22.083 0.732 0.454 1.00 70.62 235 PRO A CA 1
ATOM 1878 C C . PRO A 1 235 ? -20.569 0.588 0.588 1.00 70.62 235 PRO A C 1
ATOM 1880 O O . PRO A 1 235 ? -19.798 1.461 0.186 1.00 70.62 235 PRO A O 1
ATOM 1883 N N . LEU A 1 236 ? -20.129 -0.575 1.060 1.00 77.69 236 LEU A N 1
ATOM 1884 C CA . LEU A 1 236 ? -18.710 -0.939 1.097 1.00 77.69 236 LEU A CA 1
ATOM 1885 C C . LEU A 1 236 ? -18.193 -1.421 -0.274 1.00 77.69 236 LEU A C 1
ATOM 1887 O O . LEU A 1 236 ? -17.028 -1.788 -0.416 1.00 77.69 236 LEU A O 1
ATOM 1891 N N . THR A 1 237 ? -19.049 -1.430 -1.298 1.00 75.62 237 THR A N 1
ATOM 1892 C CA . THR A 1 237 ? -18.697 -1.847 -2.658 1.00 75.62 237 THR A CA 1
ATOM 1893 C C . THR A 1 237 ? -18.061 -0.714 -3.464 1.00 75.62 237 THR A C 1
ATOM 1895 O O . THR A 1 237 ? -17.089 -0.962 -4.167 1.00 75.62 237 THR A O 1
ATOM 1898 N N . ASP A 1 238 ? -18.524 0.529 -3.320 1.00 82.69 238 ASP A N 1
ATOM 1899 C CA . ASP A 1 238 ? -18.103 1.669 -4.158 1.00 82.69 238 ASP A CA 1
ATOM 1900 C C . ASP A 1 238 ? -17.193 2.666 -3.423 1.00 82.69 238 ASP A C 1
ATOM 1902 O O . ASP A 1 238 ? -17.260 3.886 -3.612 1.00 82.69 238 ASP A O 1
ATOM 1906 N N . THR A 1 239 ? -16.310 2.137 -2.580 1.00 89.06 239 THR A N 1
ATOM 1907 C CA . THR A 1 239 ? -15.364 2.924 -1.777 1.00 89.06 239 THR A CA 1
ATOM 1908 C C . THR A 1 239 ? -14.180 3.434 -2.599 1.00 89.06 239 THR A C 1
ATOM 1910 O O . THR A 1 239 ? -13.917 2.967 -3.711 1.00 89.06 239 THR A O 1
ATOM 1913 N N . TRP A 1 240 ? -13.411 4.387 -2.057 1.00 91.38 240 TRP A N 1
ATOM 1914 C CA . TRP A 1 240 ? -12.190 4.866 -2.727 1.00 91.38 240 TRP A CA 1
ATOM 1915 C C . TRP A 1 240 ? -11.147 3.778 -2.893 1.00 91.38 240 TRP A C 1
ATOM 1917 O O . TRP A 1 240 ? -10.447 3.772 -3.909 1.00 91.38 240 TRP A O 1
ATOM 1927 N N . LEU A 1 241 ? -11.082 2.852 -1.936 1.00 94.00 241 LEU A N 1
ATOM 1928 C CA . LEU A 1 241 ? -10.235 1.678 -2.028 1.00 94.00 241 LEU A CA 1
ATOM 1929 C C . LEU A 1 241 ? -10.576 0.860 -3.285 1.00 94.00 241 LEU A C 1
ATOM 1931 O O . LEU A 1 241 ? -9.683 0.565 -4.081 1.00 94.00 241 LEU A O 1
ATOM 1935 N N . TYR A 1 242 ? -11.861 0.586 -3.526 1.00 93.62 242 TYR A N 1
ATOM 1936 C CA . TYR A 1 242 ? -12.299 -0.098 -4.742 1.00 93.62 242 TYR A CA 1
ATOM 1937 C C . TYR A 1 242 ? -12.042 0.739 -6.002 1.00 93.62 242 TYR A C 1
ATOM 1939 O O . TYR A 1 242 ? -11.382 0.277 -6.930 1.00 93.62 242 TYR A O 1
ATOM 1947 N N . LYS A 1 243 ? -12.486 2.001 -6.028 1.00 92.75 243 LYS A N 1
ATOM 1948 C CA . LYS A 1 243 ? -12.385 2.867 -7.216 1.00 92.75 243 LYS A CA 1
ATOM 1949 C C . LYS A 1 243 ? -10.947 3.113 -7.682 1.00 92.75 243 LYS A C 1
ATOM 1951 O O . LYS A 1 243 ? -10.731 3.366 -8.862 1.00 92.75 243 LYS A O 1
ATOM 1956 N N . ASN A 1 244 ? -9.967 3.069 -6.776 1.00 94.25 244 ASN A N 1
ATOM 1957 C CA . ASN A 1 244 ? -8.576 3.410 -7.098 1.00 94.25 244 ASN A CA 1
ATOM 1958 C C . ASN A 1 244 ? -7.620 2.229 -7.115 1.00 94.25 244 ASN A C 1
ATOM 1960 O O . ASN A 1 244 ? -6.618 2.300 -7.823 1.00 94.25 244 ASN A O 1
ATOM 1964 N N . PHE A 1 245 ? -7.907 1.183 -6.344 1.00 95.94 245 PHE A N 1
ATOM 1965 C CA . PHE A 1 245 ? -7.041 0.013 -6.216 1.00 95.94 245 PHE A CA 1
ATOM 1966 C C . PHE A 1 245 ? -7.757 -1.289 -6.584 1.00 95.94 245 PHE A C 1
ATOM 1968 O O . PHE A 1 245 ? -7.160 -2.355 -6.498 1.00 95.94 245 PHE A O 1
ATOM 1975 N N . GLY A 1 246 ? -9.034 -1.239 -6.976 1.00 95.44 246 GLY A N 1
ATOM 1976 C CA . GLY A 1 246 ? -9.809 -2.410 -7.385 1.00 95.44 246 GLY A CA 1
ATOM 1977 C C . GLY A 1 246 ? -10.124 -3.392 -6.263 1.00 95.44 246 GLY A C 1
ATOM 1978 O O . GLY A 1 246 ? -10.606 -4.485 -6.547 1.00 95.44 246 GLY A O 1
ATOM 1979 N N . VAL A 1 247 ? -9.827 -3.062 -5.005 1.00 95.62 247 VAL A N 1
ATOM 1980 C CA . VAL A 1 247 ? -9.912 -4.029 -3.906 1.00 95.62 247 VAL A CA 1
ATOM 1981 C C . VAL A 1 247 ? -11.350 -4.144 -3.417 1.00 95.62 247 VAL A C 1
ATOM 1983 O O . VAL A 1 247 ? -11.973 -3.153 -3.040 1.00 95.62 247 VAL A O 1
ATOM 1986 N N . ARG A 1 248 ? -11.859 -5.375 -3.396 1.00 93.75 248 ARG A N 1
ATOM 1987 C CA . ARG A 1 248 ? -13.092 -5.743 -2.693 1.00 93.75 248 ARG A CA 1
ATOM 1988 C C . ARG A 1 248 ? -12.760 -6.230 -1.297 1.00 93.75 248 ARG A C 1
ATOM 1990 O O . ARG A 1 248 ? -11.730 -6.880 -1.113 1.00 93.75 248 ARG A O 1
ATOM 1997 N N . THR A 1 249 ? -13.657 -5.986 -0.352 1.00 93.38 249 THR A N 1
ATOM 1998 C CA . THR A 1 249 ? -13.494 -6.420 1.034 1.00 93.38 249 THR A CA 1
ATOM 1999 C C . THR A 1 249 ? -14.659 -7.271 1.515 1.00 93.38 249 THR A C 1
ATOM 2001 O O . THR A 1 249 ? -15.723 -7.300 0.892 1.00 93.38 249 THR A O 1
ATOM 2004 N N . THR A 1 250 ? -14.462 -7.964 2.634 1.00 91.00 250 THR A N 1
ATOM 2005 C CA . THR A 1 250 ? -15.558 -8.543 3.408 1.00 91.00 250 THR A CA 1
ATOM 2006 C C . THR A 1 250 ? -16.545 -7.446 3.807 1.00 91.00 250 THR A C 1
ATOM 2008 O O . THR A 1 250 ? -16.204 -6.263 3.928 1.00 91.00 250 THR A O 1
ATOM 2011 N N . LEU A 1 251 ? -17.799 -7.860 3.966 1.00 82.25 251 LEU A N 1
ATOM 2012 C CA . LEU A 1 251 ? -18.909 -7.001 4.347 1.00 82.25 251 LEU A CA 1
ATOM 2013 C C . LEU A 1 251 ? -19.405 -7.395 5.739 1.00 82.25 251 LEU A C 1
ATOM 2015 O O . LEU A 1 251 ? -19.489 -8.585 6.062 1.00 82.25 251 LEU A O 1
ATOM 2019 N N . GLY A 1 252 ? -19.810 -6.397 6.521 1.00 76.50 252 GLY A N 1
ATOM 2020 C CA . GLY A 1 252 ? -20.498 -6.586 7.796 1.00 76.50 252 GLY A CA 1
ATOM 2021 C C . GLY A 1 252 ? -19.644 -6.295 9.028 1.00 76.50 252 GLY A C 1
ATOM 2022 O O . GLY A 1 252 ? -18.653 -5.566 8.969 1.00 76.50 252 GLY A O 1
ATOM 2023 N N . SER A 1 253 ? -20.099 -6.829 10.161 1.00 84.06 253 SER A N 1
ATOM 2024 C CA . SER A 1 253 ? -19.494 -6.637 11.478 1.00 84.06 253 SER A CA 1
ATOM 2025 C C . SER A 1 253 ? -18.232 -7.474 11.671 1.00 84.06 253 SER A C 1
ATOM 2027 O O . SER A 1 253 ? -18.007 -8.452 10.959 1.00 84.06 253 SER A O 1
ATOM 2029 N N . MET A 1 254 ? -17.458 -7.101 12.690 1.00 91.56 254 MET A N 1
ATOM 2030 C CA . MET A 1 254 ? -16.282 -7.827 13.170 1.00 91.56 254 MET A CA 1
ATOM 2031 C C . MET A 1 254 ? -16.582 -9.309 13.440 1.00 91.56 254 MET A C 1
ATOM 2033 O O . MET A 1 254 ? -17.661 -9.643 13.943 1.00 91.56 254 MET A O 1
ATOM 2037 N N . ARG A 1 255 ? -15.624 -10.189 13.121 1.00 93.12 255 ARG A N 1
ATOM 2038 C CA . 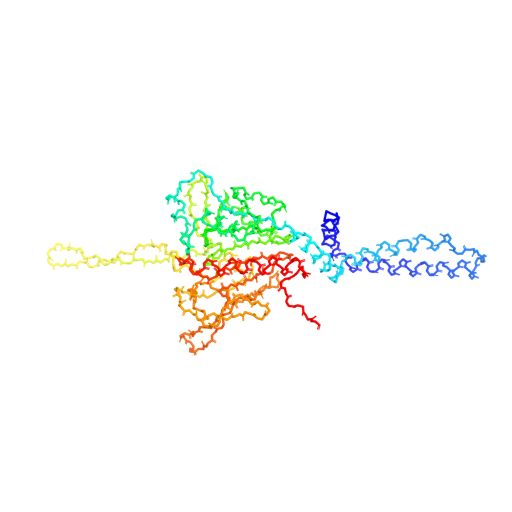ARG A 1 255 ? -15.724 -11.643 13.328 1.00 93.12 255 ARG A CA 1
ATOM 2039 C C . ARG A 1 255 ? -14.418 -12.211 13.867 1.00 93.12 255 ARG A C 1
ATOM 2041 O O . ARG A 1 255 ? -13.343 -11.830 13.421 1.00 93.12 255 ARG A O 1
ATOM 2048 N N . SER A 1 256 ? -14.518 -13.180 14.770 1.00 95.75 256 SER A N 1
ATOM 2049 C CA . SER A 1 256 ? -13.366 -13.977 15.194 1.00 95.75 256 SER A CA 1
ATOM 2050 C C . SER A 1 256 ? -13.096 -15.065 14.162 1.00 95.75 256 SER A C 1
ATOM 2052 O O . SER A 1 256 ? -13.940 -15.944 13.988 1.00 95.75 256 SER A O 1
ATOM 2054 N N . LEU A 1 257 ? -11.945 -15.017 13.494 1.00 94.75 257 LEU A N 1
ATOM 2055 C CA . LEU A 1 257 ? -11.538 -16.021 12.508 1.00 94.75 257 LEU A CA 1
ATOM 2056 C C . LEU A 1 257 ? -10.182 -16.618 12.874 1.00 94.75 257 LEU A C 1
ATOM 2058 O O . LEU A 1 257 ? -9.329 -15.939 13.443 1.00 94.75 257 LEU A O 1
ATOM 2062 N N . GLU A 1 258 ? -9.976 -17.876 12.502 1.00 95.69 258 GLU A N 1
ATOM 2063 C CA . GLU A 1 258 ? -8.651 -18.488 12.517 1.00 95.69 258 GLU A CA 1
ATOM 2064 C C . GLU A 1 258 ? -7.811 -17.901 11.375 1.00 95.69 258 GLU A C 1
ATOM 2066 O O . GLU A 1 258 ? -8.261 -17.801 10.226 1.00 95.69 258 GLU A O 1
ATOM 2071 N N . ALA A 1 259 ? -6.596 -17.480 11.697 1.00 94.88 259 ALA A N 1
ATOM 2072 C CA . ALA A 1 259 ? -5.632 -16.954 10.754 1.00 94.88 259 ALA A CA 1
ATOM 2073 C C . ALA A 1 259 ? -4.623 -18.038 10.368 1.00 94.88 259 ALA A C 1
ATOM 2075 O O . ALA A 1 259 ? -4.136 -18.797 11.203 1.00 94.88 259 ALA A O 1
ATOM 2076 N N . LYS A 1 260 ? -4.277 -18.070 9.082 1.00 95.12 260 LYS A N 1
ATOM 2077 C CA . LYS A 1 260 ? -3.254 -18.935 8.491 1.00 95.12 260 LYS A CA 1
ATOM 2078 C C . LYS A 1 260 ? -2.243 -18.093 7.718 1.00 95.12 260 LYS A C 1
ATOM 2080 O O . LYS A 1 260 ? -2.586 -17.080 7.103 1.00 95.12 260 LYS A O 1
ATOM 2085 N N . ASN A 1 261 ? -0.986 -18.514 7.752 1.00 93.94 261 ASN A N 1
ATOM 2086 C CA . ASN A 1 261 ? 0.074 -17.910 6.955 1.00 93.94 261 ASN A CA 1
ATOM 2087 C C . ASN A 1 261 ? -0.279 -18.002 5.460 1.00 93.94 261 ASN A C 1
ATOM 2089 O O . ASN A 1 261 ? -0.702 -19.054 4.970 1.00 93.94 261 ASN A O 1
ATOM 2093 N N . ALA A 1 262 ? -0.123 -16.906 4.712 1.00 91.12 262 ALA A N 1
ATOM 2094 C CA . ALA A 1 262 ? -0.154 -16.997 3.259 1.00 91.12 262 ALA A CA 1
ATOM 2095 C C . ALA A 1 262 ? 1.116 -17.686 2.753 1.00 91.12 262 ALA A C 1
ATOM 2097 O O . ALA A 1 262 ? 2.148 -17.687 3.423 1.00 91.12 262 ALA A O 1
ATOM 2098 N N . ALA A 1 263 ? 1.060 -18.235 1.536 1.00 78.38 263 ALA A N 1
ATOM 2099 C CA . ALA A 1 263 ? 2.247 -18.786 0.897 1.00 78.38 263 ALA A CA 1
ATOM 2100 C C . ALA A 1 263 ? 3.400 -17.767 0.988 1.00 78.38 263 ALA A C 1
ATOM 2102 O O . ALA A 1 263 ? 3.257 -16.629 0.541 1.00 78.38 263 ALA A O 1
ATOM 2103 N N . HIS A 1 264 ? 4.524 -18.200 1.569 1.00 82.69 264 HIS A N 1
ATOM 2104 C CA . HIS A 1 264 ? 5.772 -17.446 1.749 1.00 82.69 264 HIS A CA 1
ATOM 2105 C C . HIS A 1 264 ? 5.823 -16.422 2.896 1.00 82.69 264 HIS A C 1
ATOM 2107 O O . HIS A 1 264 ? 6.907 -15.916 3.168 1.00 82.69 264 HIS A O 1
ATOM 2113 N N . PHE A 1 265 ? 4.740 -16.149 3.615 1.00 89.00 265 PHE A N 1
ATOM 2114 C CA . PHE A 1 265 ? 4.794 -15.296 4.805 1.00 89.00 265 PHE A CA 1
ATOM 2115 C C . PHE A 1 265 ? 4.676 -16.162 6.053 1.00 89.00 265 PHE A C 1
ATOM 2117 O O . PHE A 1 265 ? 3.640 -16.778 6.245 1.00 89.00 265 PHE A O 1
ATOM 2124 N N . ASP A 1 266 ? 5.722 -16.216 6.877 1.00 90.81 266 ASP A N 1
ATOM 2125 C CA . ASP A 1 266 ? 5.729 -16.968 8.138 1.00 90.81 266 ASP A CA 1
ATOM 2126 C C . ASP A 1 266 ? 5.705 -15.990 9.318 1.00 90.81 266 ASP A C 1
ATOM 2128 O O . ASP A 1 266 ? 6.735 -15.499 9.781 1.00 90.81 266 ASP A O 1
ATOM 2132 N N . ILE A 1 267 ? 4.495 -15.577 9.698 1.00 90.81 267 ILE A N 1
ATOM 2133 C CA . ILE A 1 267 ? 4.250 -14.460 10.623 1.00 90.81 267 ILE A CA 1
ATOM 2134 C C . ILE A 1 267 ? 3.493 -14.934 11.864 1.00 90.81 267 ILE A C 1
ATOM 2136 O O . ILE A 1 267 ? 3.747 -14.438 12.970 1.00 90.81 267 ILE A O 1
ATOM 2140 N N . ILE A 1 268 ? 2.547 -15.855 11.677 1.00 91.19 268 ILE A N 1
ATOM 2141 C CA . ILE A 1 268 ? 1.656 -16.331 12.734 1.00 91.19 268 ILE A CA 1
ATOM 2142 C C . ILE A 1 268 ? 1.899 -17.778 13.107 1.00 91.19 268 ILE A C 1
ATOM 2144 O O . ILE A 1 268 ? 2.287 -18.592 12.273 1.00 91.19 268 ILE A O 1
ATOM 2148 N N . ASP A 1 269 ? 1.597 -18.071 14.366 1.00 87.12 269 ASP A N 1
ATOM 2149 C CA . ASP A 1 269 ? 1.595 -19.417 14.914 1.00 87.12 269 ASP A CA 1
ATOM 2150 C C . ASP A 1 269 ? 0.274 -20.131 14.568 1.00 87.12 269 ASP A C 1
ATOM 2152 O O . ASP A 1 269 ? -0.749 -19.492 14.277 1.00 87.12 269 ASP A O 1
ATOM 2156 N N . GLU A 1 270 ? 0.281 -21.463 14.610 1.00 78.75 270 GLU A N 1
ATOM 2157 C CA . GLU A 1 270 ? -0.922 -22.274 14.397 1.00 78.75 270 GLU A CA 1
ATOM 2158 C C . GLU A 1 270 ? -2.035 -21.901 15.393 1.00 78.75 270 GLU A C 1
ATOM 2160 O O . GLU A 1 270 ? -1.780 -21.651 16.571 1.00 78.75 270 GLU A O 1
ATOM 2165 N N . ASN A 1 271 ? -3.289 -21.896 14.928 1.00 85.44 271 ASN A N 1
ATOM 2166 C CA . ASN A 1 271 ? -4.485 -21.551 15.711 1.00 85.44 271 ASN A CA 1
ATOM 2167 C C . ASN A 1 271 ? -4.561 -20.091 16.201 1.00 85.44 271 ASN A C 1
ATOM 2169 O O . ASN A 1 271 ? -5.323 -19.791 17.123 1.00 85.44 271 ASN A O 1
ATOM 2173 N N . THR A 1 272 ? -3.811 -19.163 15.598 1.00 93.00 272 THR A N 1
ATOM 2174 C CA . THR A 1 272 ? -3.962 -17.730 15.899 1.00 93.00 272 THR A CA 1
ATOM 2175 C C . THR A 1 272 ? -5.380 -17.270 15.540 1.00 93.00 272 THR A C 1
ATOM 2177 O O . THR A 1 272 ? -5.796 -17.378 14.388 1.00 93.00 272 THR A O 1
ATOM 2180 N N . ILE A 1 273 ? -6.122 -16.726 16.508 1.00 94.81 273 ILE A N 1
ATOM 2181 C CA . ILE A 1 273 ? -7.455 -16.149 16.284 1.00 94.81 273 ILE A CA 1
ATOM 2182 C C . ILE A 1 273 ? -7.323 -14.636 16.166 1.00 94.81 273 ILE A C 1
ATOM 2184 O O . ILE A 1 273 ? -6.732 -13.987 17.024 1.00 94.81 273 ILE A O 1
ATOM 2188 N N . ILE A 1 274 ? -7.928 -14.068 15.131 1.00 95.00 274 ILE A N 1
ATOM 2189 C CA . ILE A 1 274 ? -7.918 -12.631 14.857 1.00 95.00 274 ILE A CA 1
ATOM 2190 C C . ILE A 1 274 ? -9.331 -12.051 14.868 1.00 95.00 274 ILE A C 1
ATOM 2192 O O . ILE A 1 274 ? -10.313 -12.763 14.656 1.00 95.00 274 ILE A O 1
ATOM 2196 N N . GLN A 1 275 ? -9.432 -10.738 15.071 1.00 96.50 275 GLN A N 1
ATOM 2197 C CA . GLN A 1 275 ? -10.669 -9.983 14.868 1.00 96.50 275 GLN A CA 1
ATOM 2198 C C . GLN A 1 275 ? -10.711 -9.432 13.441 1.00 96.50 275 GLN A C 1
ATOM 2200 O O . GLN A 1 275 ? -10.253 -8.322 13.171 1.00 96.50 275 GLN A O 1
ATOM 2205 N N . GLU A 1 276 ? -11.239 -10.231 12.519 1.00 95.62 276 GLU A N 1
ATOM 2206 C CA . GLU A 1 276 ? -11.425 -9.851 11.124 1.00 95.62 276 GLU A CA 1
ATOM 2207 C C . GLU A 1 276 ? -12.434 -8.707 11.001 1.00 95.62 276 GLU A C 1
ATOM 2209 O O . GLU A 1 276 ? -13.510 -8.744 11.603 1.00 95.62 276 GLU A O 1
ATOM 2214 N N . PHE A 1 277 ? -12.086 -7.694 10.206 1.00 94.62 277 PHE A N 1
ATOM 2215 C CA . PHE A 1 277 ? -12.982 -6.597 9.875 1.00 94.62 277 PHE A CA 1
ATOM 2216 C C . PHE A 1 277 ? -12.602 -5.929 8.554 1.00 94.62 277 PHE A C 1
ATOM 2218 O O . PHE A 1 277 ? -11.601 -5.218 8.463 1.00 94.62 277 PHE A O 1
ATOM 2225 N N . ARG A 1 278 ? -13.454 -6.108 7.538 1.00 92.50 278 ARG A N 1
ATOM 2226 C CA . ARG A 1 278 ? -13.295 -5.512 6.200 1.00 92.50 278 ARG A CA 1
ATOM 2227 C C . ARG A 1 278 ? -11.976 -5.927 5.525 1.00 92.50 278 ARG A C 1
ATOM 2229 O O . ARG A 1 278 ? -11.340 -5.136 4.830 1.00 92.50 278 ARG A O 1
ATOM 2236 N N . SER A 1 279 ? -11.585 -7.189 5.701 1.00 95.19 279 SER A N 1
ATOM 2237 C CA . SER A 1 279 ? -10.463 -7.841 5.011 1.00 95.19 279 SER A CA 1
ATOM 2238 C C . SER A 1 279 ? -10.568 -7.793 3.503 1.00 95.19 279 SER A C 1
ATOM 2240 O O . SER A 1 279 ? -11.656 -7.918 2.946 1.00 95.19 279 SER A O 1
ATOM 2242 N N . ALA A 1 280 ? -9.424 -7.706 2.824 1.00 96.06 280 ALA A N 1
ATOM 2243 C CA . ALA A 1 280 ? -9.379 -7.814 1.373 1.00 96.06 280 ALA A CA 1
ATOM 2244 C C . ALA A 1 280 ? -9.848 -9.208 0.916 1.00 96.06 280 ALA A C 1
ATOM 2246 O O . ALA A 1 280 ? -9.535 -10.218 1.539 1.00 96.06 280 ALA A O 1
ATOM 2247 N N . LEU A 1 281 ? -10.588 -9.261 -0.190 1.00 94.06 281 LEU A N 1
ATOM 2248 C CA . LEU A 1 281 ? -11.059 -10.499 -0.819 1.00 94.06 281 LEU A CA 1
ATOM 2249 C C . LEU A 1 281 ? -10.369 -10.746 -2.155 1.00 94.06 281 LEU A C 1
ATOM 2251 O O . LEU A 1 281 ? -9.947 -11.853 -2.454 1.00 94.06 281 LEU A O 1
ATOM 2255 N N . ARG A 1 282 ? -10.306 -9.715 -2.998 1.00 93.50 282 ARG A N 1
ATOM 2256 C CA . ARG A 1 282 ? -9.719 -9.779 -4.340 1.00 93.50 282 ARG A CA 1
ATOM 2257 C C . ARG A 1 282 ? -9.472 -8.381 -4.883 1.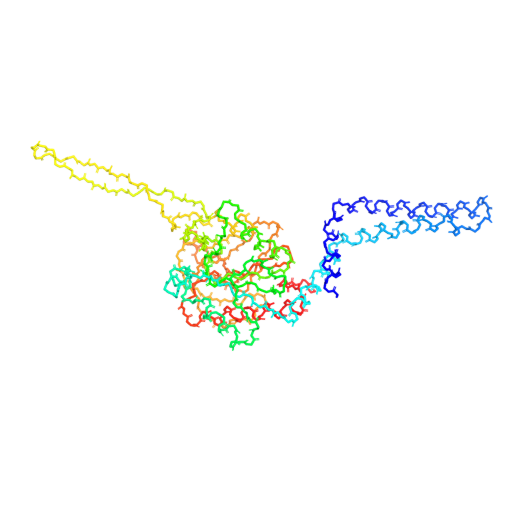00 93.50 282 ARG A C 1
ATOM 2259 O O . ARG A 1 282 ? -10.026 -7.409 -4.369 1.00 93.50 282 ARG A O 1
ATOM 2266 N N . CYS A 1 283 ? -8.687 -8.306 -5.948 1.00 94.25 283 CYS A N 1
ATOM 2267 C CA . CYS A 1 283 ? -8.524 -7.106 -6.755 1.00 94.25 283 CYS A CA 1
ATOM 2268 C C . CYS A 1 283 ? -9.186 -7.319 -8.126 1.00 94.25 283 CYS A C 1
ATOM 2270 O O . CYS A 1 283 ? -8.974 -8.353 -8.755 1.00 94.25 283 CYS A O 1
ATOM 2272 N N . GLU A 1 284 ? -10.017 -6.373 -8.562 1.00 93.50 284 GLU A N 1
ATOM 2273 C CA . GLU A 1 284 ? -10.788 -6.442 -9.814 1.00 93.50 284 GLU A CA 1
ATOM 2274 C C . GLU A 1 284 ? -10.220 -5.541 -10.926 1.00 93.50 284 GLU A C 1
ATOM 2276 O O . GLU A 1 284 ? -10.843 -5.398 -11.976 1.00 93.50 284 GLU A O 1
ATOM 2281 N N . THR A 1 285 ? -9.054 -4.919 -10.724 1.00 91.94 285 THR A N 1
ATOM 2282 C CA . THR A 1 285 ? -8.415 -4.054 -11.729 1.00 91.94 285 THR A CA 1
ATOM 2283 C C . THR A 1 285 ? -7.101 -4.652 -12.214 1.00 91.94 285 THR A C 1
ATOM 2285 O O . THR A 1 285 ? -6.409 -5.344 -11.480 1.00 91.94 285 THR A O 1
ATOM 2288 N N . ALA A 1 286 ? -6.726 -4.359 -13.462 1.00 88.50 286 ALA A N 1
ATOM 2289 C CA . ALA A 1 286 ? -5.435 -4.779 -14.016 1.00 88.50 286 ALA A CA 1
ATOM 2290 C C . ALA A 1 286 ? -4.254 -3.917 -13.524 1.00 88.50 286 ALA A C 1
ATOM 2292 O O . ALA A 1 286 ? -3.097 -4.287 -13.703 1.00 88.50 286 ALA A O 1
ATOM 2293 N N . GLU A 1 287 ? -4.532 -2.748 -12.934 1.00 90.31 287 GLU A N 1
ATOM 2294 C CA . GLU A 1 287 ? -3.499 -1.835 -12.422 1.00 90.31 287 GLU A CA 1
ATOM 2295 C C . GLU A 1 287 ? -2.958 -2.242 -11.048 1.00 90.31 287 GLU A C 1
ATOM 2297 O O . GLU A 1 287 ? -1.904 -1.748 -10.636 1.00 90.31 287 GLU A O 1
ATOM 2302 N N . ALA A 1 288 ? -3.692 -3.095 -10.332 1.00 94.50 288 ALA A N 1
ATOM 2303 C CA . ALA A 1 288 ? -3.352 -3.515 -8.990 1.00 94.50 288 ALA A CA 1
ATOM 2304 C C . ALA A 1 288 ? -3.356 -5.039 -8.862 1.00 94.50 288 ALA A C 1
ATOM 2306 O O . ALA A 1 288 ? -4.076 -5.747 -9.559 1.00 94.50 288 ALA A O 1
ATOM 2307 N N . GLN A 1 289 ? -2.533 -5.547 -7.951 1.00 95.62 289 GLN A N 1
ATOM 2308 C CA . GLN A 1 289 ? -2.452 -6.976 -7.669 1.00 95.62 289 GLN A CA 1
ATOM 2309 C C . GLN A 1 289 ? -2.485 -7.207 -6.167 1.00 95.62 289 GLN A C 1
ATOM 2311 O O . GLN A 1 289 ? -1.694 -6.626 -5.425 1.00 95.62 289 GLN A O 1
ATOM 2316 N N . LEU A 1 290 ? -3.396 -8.073 -5.726 1.00 96.38 290 LEU A N 1
ATOM 2317 C CA . LEU A 1 290 ? -3.492 -8.479 -4.332 1.00 96.38 290 LEU A CA 1
ATOM 2318 C C . LEU A 1 290 ? -2.469 -9.580 -4.032 1.00 96.38 290 LEU A C 1
ATOM 2320 O O . LEU A 1 290 ? -2.392 -10.578 -4.744 1.00 96.38 290 LEU A O 1
ATOM 2324 N N . ILE A 1 291 ? -1.712 -9.393 -2.959 1.00 96.81 291 ILE A N 1
ATOM 2325 C CA . ILE A 1 291 ? -0.699 -10.310 -2.447 1.00 96.81 291 ILE A CA 1
ATOM 2326 C C . ILE A 1 291 ? -1.100 -10.643 -1.004 1.00 96.81 291 ILE A C 1
ATOM 2328 O O . ILE A 1 291 ? -0.934 -9.804 -0.112 1.00 96.81 291 ILE A O 1
ATOM 2332 N N . PRO A 1 292 ? -1.674 -11.833 -0.760 1.00 96.50 292 PRO A N 1
ATOM 2333 C CA . PRO A 1 292 ? -2.026 -12.273 0.585 1.00 96.50 292 PRO A CA 1
ATOM 2334 C C . PRO A 1 292 ? -0.791 -12.372 1.484 1.00 96.50 292 PRO A C 1
ATOM 2336 O O . PRO A 1 292 ? 0.219 -12.935 1.066 1.00 96.50 292 PRO A O 1
ATOM 2339 N N . ILE A 1 293 ? -0.895 -11.874 2.716 1.00 96.50 293 ILE A N 1
ATOM 2340 C CA . ILE A 1 293 ? 0.131 -12.025 3.763 1.00 96.50 293 ILE A CA 1
ATOM 2341 C C . ILE A 1 293 ? -0.402 -12.954 4.860 1.00 96.50 293 ILE A C 1
ATOM 2343 O O . ILE A 1 293 ? 0.261 -13.911 5.251 1.00 96.50 293 ILE A O 1
ATOM 2347 N N . ILE A 1 294 ? -1.644 -12.725 5.286 1.00 96.12 294 ILE A N 1
ATOM 2348 C CA . ILE A 1 294 ? -2.411 -13.608 6.167 1.00 96.12 294 ILE A CA 1
ATOM 2349 C C . ILE A 1 294 ? -3.695 -14.004 5.447 1.00 96.12 294 ILE A C 1
ATOM 2351 O O . ILE A 1 294 ? -4.272 -13.200 4.711 1.00 96.12 294 ILE A O 1
ATOM 2355 N N . ARG A 1 295 ? -4.135 -15.244 5.650 1.00 96.06 295 ARG A N 1
ATOM 2356 C CA . ARG A 1 295 ? -5.361 -15.818 5.093 1.00 96.06 295 ARG A CA 1
ATOM 2357 C C . ARG A 1 295 ? -6.288 -16.254 6.215 1.00 96.06 295 ARG A C 1
ATOM 2359 O O . ARG A 1 295 ? -5.828 -16.771 7.224 1.00 96.06 295 ARG A O 1
ATOM 2366 N N . SER A 1 296 ? -7.582 -16.105 6.000 1.00 95.94 296 SER A N 1
ATOM 2367 C CA . SER A 1 296 ? -8.626 -16.670 6.850 1.00 95.94 296 SER A CA 1
ATOM 2368 C C . SER A 1 296 ? -9.773 -17.160 5.978 1.00 95.94 296 SER A C 1
ATOM 2370 O O . SER A 1 296 ? -9.896 -16.782 4.813 1.00 95.94 296 SER A O 1
ATOM 2372 N N . GLU A 1 297 ? -10.624 -18.001 6.548 1.00 95.06 297 GLU A N 1
ATOM 2373 C CA . GLU A 1 297 ? -11.816 -18.521 5.888 1.00 95.06 297 GLU A CA 1
ATOM 2374 C C . GLU A 1 297 ? -13.050 -18.149 6.706 1.00 95.06 297 GLU A C 1
ATOM 2376 O O . GLU A 1 297 ? -13.033 -18.211 7.935 1.00 95.06 297 GLU A O 1
ATOM 2381 N N . TYR A 1 298 ? -14.134 -17.766 6.033 1.00 91.12 298 TYR A N 1
ATOM 2382 C CA . TYR A 1 298 ? -15.415 -17.489 6.676 1.00 91.12 298 TYR A CA 1
ATOM 2383 C C . TYR A 1 298 ? -16.570 -18.142 5.921 1.00 91.12 298 TYR A C 1
ATOM 2385 O O . TYR A 1 298 ? -16.547 -18.286 4.698 1.00 91.12 298 TYR A O 1
ATOM 2393 N N . LEU A 1 299 ? -17.622 -18.501 6.656 1.00 88.56 299 LEU A N 1
ATOM 2394 C CA . LEU A 1 299 ? -18.854 -19.027 6.081 1.00 88.56 299 LEU A CA 1
ATOM 2395 C C . LEU A 1 299 ? -19.751 -17.872 5.614 1.00 88.56 299 LEU A C 1
ATOM 2397 O O . LEU A 1 299 ? -20.168 -17.028 6.409 1.00 88.56 299 LEU A O 1
ATOM 2401 N N . TYR A 1 300 ? -20.080 -17.829 4.325 1.00 82.25 300 TYR A N 1
ATOM 2402 C CA . TYR A 1 300 ? -21.035 -16.868 3.784 1.00 82.25 300 TYR A CA 1
ATOM 2403 C C . TYR A 1 300 ? -22.458 -17.408 3.935 1.00 82.25 300 TYR A C 1
ATOM 2405 O O . TYR A 1 300 ? -22.932 -18.202 3.121 1.00 82.25 300 TYR A O 1
ATOM 2413 N N . HIS A 1 301 ? -23.145 -16.968 4.992 1.00 78.62 301 HIS A N 1
ATOM 2414 C CA . HIS A 1 301 ? -24.475 -17.462 5.366 1.00 78.62 301 HIS A CA 1
ATOM 2415 C C . HIS A 1 301 ? -25.506 -17.510 4.225 1.00 78.62 301 HIS A C 1
ATOM 2417 O O . HIS A 1 301 ? -26.199 -18.521 4.142 1.00 78.62 301 HIS A O 1
ATOM 2423 N N . PRO A 1 302 ? -25.607 -16.514 3.318 1.00 78.31 302 PRO A N 1
ATOM 2424 C CA . PRO A 1 302 ? -26.610 -16.559 2.253 1.00 78.31 302 PRO A CA 1
ATOM 2425 C C . PRO A 1 302 ? -26.456 -17.733 1.278 1.00 78.31 302 PRO A C 1
ATOM 2427 O O . PRO A 1 302 ? -27.445 -18.160 0.692 1.00 78.31 302 PRO A O 1
ATOM 2430 N N . THR A 1 303 ? -25.241 -18.258 1.082 1.00 81.31 303 THR A N 1
ATOM 2431 C CA . THR A 1 303 ? -24.996 -19.387 0.161 1.00 81.31 303 THR A CA 1
ATOM 2432 C C . THR A 1 303 ? -24.523 -20.656 0.865 1.00 81.31 303 THR A C 1
ATOM 2434 O O . THR A 1 303 ? -24.437 -21.700 0.222 1.00 81.31 303 THR A O 1
ATOM 2437 N N . GLY A 1 304 ? -24.171 -20.572 2.151 1.00 86.19 304 GLY A N 1
ATOM 2438 C CA . GLY A 1 304 ? -23.546 -21.660 2.903 1.00 86.19 304 GLY A CA 1
ATOM 2439 C C . GLY A 1 304 ? -22.146 -22.034 2.409 1.00 86.19 304 GLY A C 1
ATOM 2440 O O . GLY A 1 304 ? -21.643 -23.094 2.766 1.00 86.19 304 GLY A O 1
ATOM 2441 N N . ARG A 1 305 ? -21.515 -21.204 1.567 1.00 89.38 305 ARG A N 1
ATOM 2442 C CA . ARG A 1 305 ? -20.174 -21.472 1.032 1.00 89.38 305 ARG A CA 1
ATOM 2443 C C . ARG A 1 305 ? -19.103 -20.852 1.913 1.00 89.38 305 ARG A C 1
ATOM 2445 O O . ARG A 1 305 ? -19.278 -19.746 2.421 1.00 89.38 305 ARG A O 1
ATOM 2452 N N . THR A 1 306 ? -17.980 -21.541 2.041 1.00 92.25 306 THR A N 1
ATOM 2453 C CA . THR A 1 306 ? -16.770 -20.972 2.632 1.00 92.25 306 THR A CA 1
ATOM 2454 C C . THR A 1 306 ? -16.081 -20.074 1.612 1.00 92.25 306 THR A C 1
ATOM 2456 O O . THR A 1 306 ? -15.943 -20.439 0.443 1.00 92.25 306 THR A O 1
ATOM 2459 N N . HIS A 1 307 ? -15.670 -18.892 2.051 1.00 92.12 307 HIS A N 1
ATOM 2460 C CA . HIS A 1 307 ? -14.920 -17.929 1.261 1.00 92.12 307 HIS A CA 1
ATOM 2461 C C . HIS A 1 307 ? -13.620 -17.576 1.978 1.00 92.12 307 HIS A C 1
ATOM 2463 O O . HIS A 1 307 ? -13.603 -17.410 3.198 1.00 92.12 307 HIS A O 1
ATOM 2469 N N . GLU A 1 308 ? -12.545 -17.422 1.211 1.00 94.94 308 GLU A N 1
ATOM 2470 C CA . GLU A 1 308 ? -11.291 -16.882 1.727 1.00 94.94 308 GLU A CA 1
ATOM 2471 C C . GLU A 1 308 ? -11.370 -15.358 1.868 1.00 94.94 308 GLU A C 1
ATOM 2473 O O . GLU A 1 308 ? -11.989 -14.663 1.055 1.00 94.94 308 GLU A O 1
ATOM 2478 N N . CYS A 1 309 ? -10.696 -14.838 2.885 1.00 95.81 309 CYS A N 1
ATOM 2479 C CA . CYS A 1 309 ? -10.377 -13.429 3.039 1.00 95.81 309 CYS A CA 1
ATOM 2480 C C . CYS A 1 309 ? -8.924 -13.256 3.496 1.00 95.81 309 CYS A C 1
ATOM 2482 O O . CYS A 1 309 ? -8.265 -14.203 3.933 1.00 95.81 309 CYS A O 1
ATOM 2484 N N . TYR A 1 310 ? -8.418 -12.030 3.375 1.00 97.06 310 TYR A N 1
ATOM 2485 C CA . TYR A 1 310 ? -7.023 -11.700 3.642 1.00 97.06 310 TYR A CA 1
ATOM 2486 C C . TYR A 1 310 ? -6.921 -10.574 4.685 1.00 97.06 310 TYR A C 1
ATOM 2488 O O . TYR A 1 310 ? -6.927 -9.393 4.317 1.00 97.06 310 TYR A O 1
ATOM 2496 N N . PRO A 1 311 ? -6.847 -10.936 5.981 1.00 96.81 311 PRO A N 1
ATOM 2497 C CA . PRO A 1 311 ? -6.757 -10.001 7.106 1.00 96.81 311 PRO A CA 1
ATOM 2498 C C . PRO A 1 311 ? -5.582 -9.042 7.039 1.00 96.81 311 PRO A C 1
ATOM 2500 O O . PRO A 1 311 ? -5.721 -7.867 7.366 1.00 96.81 311 PRO A O 1
ATOM 2503 N N . ILE A 1 312 ? -4.436 -9.525 6.564 1.00 97.88 312 ILE A N 1
ATOM 2504 C CA . ILE A 1 312 ? -3.320 -8.671 6.177 1.00 97.88 312 ILE A CA 1
ATOM 2505 C C . ILE A 1 312 ? -2.974 -9.005 4.733 1.00 97.88 312 ILE A C 1
ATOM 2507 O O . ILE A 1 312 ? -2.755 -10.168 4.381 1.00 97.88 312 ILE A O 1
ATOM 2511 N N . ALA A 1 313 ? -2.929 -7.983 3.889 1.00 97.75 313 ALA A N 1
ATOM 2512 C CA . ALA A 1 313 ? -2.584 -8.130 2.484 1.00 97.75 313 ALA A CA 1
ATOM 2513 C C . ALA A 1 313 ? -1.807 -6.917 1.980 1.00 97.75 313 ALA A C 1
ATOM 2515 O O . ALA A 1 313 ? -2.005 -5.795 2.442 1.00 97.75 313 ALA A O 1
ATOM 2516 N N . ALA A 1 314 ? -0.951 -7.138 0.988 1.00 98.06 314 ALA A N 1
ATOM 2517 C CA . ALA A 1 314 ? -0.364 -6.068 0.201 1.00 98.06 314 ALA A CA 1
ATOM 2518 C C . ALA A 1 314 ? -1.108 -5.938 -1.130 1.00 98.06 314 ALA A C 1
ATOM 2520 O O . ALA A 1 314 ? -1.470 -6.926 -1.760 1.00 98.06 314 ALA A O 1
ATOM 2521 N N . VAL A 1 315 ? -1.306 -4.711 -1.588 1.00 97.88 315 VAL A N 1
ATOM 2522 C CA . VAL A 1 315 ? -1.850 -4.402 -2.907 1.00 97.88 315 VAL A CA 1
ATOM 2523 C C . VAL A 1 315 ? -0.755 -3.695 -3.678 1.00 97.88 315 VAL A C 1
ATOM 2525 O O . VAL A 1 315 ? -0.420 -2.545 -3.385 1.00 97.88 315 VAL A O 1
ATOM 2528 N N . LYS A 1 316 ? -0.162 -4.389 -4.646 1.00 97.00 316 LYS A N 1
ATOM 2529 C CA . LYS A 1 316 ? 0.819 -3.788 -5.544 1.00 97.00 316 LYS A CA 1
ATOM 2530 C C . LYS A 1 316 ? 0.107 -2.772 -6.425 1.00 97.00 316 LYS A C 1
ATOM 2532 O O . LYS A 1 316 ? -0.883 -3.117 -7.060 1.00 97.00 316 LYS A O 1
ATOM 2537 N N . TYR A 1 317 ? 0.616 -1.545 -6.476 1.00 95.94 317 TYR A N 1
ATOM 2538 C CA . TYR A 1 317 ? 0.116 -0.498 -7.365 1.00 95.94 317 TYR A CA 1
ATOM 2539 C C . TYR A 1 317 ? 1.295 0.307 -7.909 1.00 95.94 317 TYR A C 1
ATOM 2541 O O . TYR A 1 317 ? 2.039 0.940 -7.157 1.00 95.94 317 TYR A O 1
ATOM 2549 N N . GLY A 1 318 ? 1.508 0.254 -9.226 1.00 93.31 318 GLY A N 1
ATOM 2550 C CA . GLY A 1 318 ? 2.753 0.731 -9.829 1.00 93.31 318 GLY A CA 1
ATOM 2551 C C . GLY A 1 318 ? 3.962 -0.053 -9.305 1.00 93.31 318 GLY A C 1
ATOM 2552 O O . GLY A 1 318 ? 4.043 -1.269 -9.482 1.00 93.31 318 GLY A O 1
ATOM 2553 N N . ARG A 1 319 ? 4.920 0.642 -8.680 1.00 93.25 319 ARG A N 1
ATOM 2554 C CA . ARG A 1 319 ? 6.135 0.028 -8.108 1.00 93.25 319 ARG A CA 1
ATOM 2555 C C . ARG A 1 319 ? 6.042 -0.258 -6.609 1.00 93.25 319 ARG A C 1
ATOM 2557 O O . ARG A 1 319 ? 6.870 -1.007 -6.098 1.00 93.25 319 ARG A O 1
ATOM 2564 N N . GLY A 1 320 ? 5.106 0.378 -5.912 1.00 96.25 320 GLY A N 1
ATOM 2565 C CA . GLY A 1 320 ? 4.968 0.292 -4.463 1.00 96.25 320 GLY A CA 1
ATOM 2566 C C . GLY A 1 320 ? 3.781 -0.556 -4.033 1.00 96.25 320 GLY A C 1
ATOM 2567 O O . GLY A 1 320 ? 3.186 -1.283 -4.833 1.00 96.25 320 GLY A O 1
ATOM 2568 N N . TYR A 1 321 ? 3.455 -0.457 -2.745 1.00 98.19 321 TYR A N 1
ATOM 2569 C CA . TYR A 1 321 ? 2.457 -1.315 -2.111 1.00 98.19 321 TYR A CA 1
ATOM 2570 C C . TYR A 1 321 ? 1.568 -0.531 -1.149 1.00 98.19 321 TYR A C 1
ATOM 2572 O O . TYR A 1 321 ? 2.042 0.299 -0.376 1.00 98.19 321 TYR A O 1
ATOM 2580 N N . LEU A 1 322 ? 0.275 -0.831 -1.176 1.00 98.50 322 LEU A N 1
ATOM 2581 C CA . LEU A 1 322 ? -0.668 -0.477 -0.124 1.00 98.50 322 LEU A CA 1
ATOM 2582 C C . LEU A 1 322 ? -0.849 -1.697 0.782 1.00 98.50 322 LEU A C 1
ATOM 2584 O O . LEU A 1 322 ? -1.332 -2.728 0.325 1.00 98.50 322 LEU A O 1
ATOM 2588 N N . ILE A 1 323 ? -0.452 -1.598 2.045 1.00 98.50 323 ILE A N 1
ATOM 2589 C CA . ILE A 1 323 ? -0.652 -2.650 3.041 1.00 98.50 323 ILE A CA 1
ATOM 2590 C C . ILE A 1 323 ? -1.986 -2.403 3.732 1.00 98.50 323 ILE A C 1
ATOM 2592 O O . ILE A 1 323 ? -2.212 -1.337 4.307 1.00 98.50 323 ILE A O 1
ATOM 2596 N N . LEU A 1 324 ? -2.864 -3.393 3.648 1.00 98.31 324 LEU A N 1
ATOM 2597 C CA . LEU A 1 324 ? -4.191 -3.393 4.237 1.00 98.31 324 LEU A CA 1
ATOM 2598 C C . LEU A 1 324 ? -4.186 -4.308 5.453 1.00 98.31 324 LEU A C 1
ATOM 2600 O O . LEU A 1 324 ? -3.837 -5.481 5.332 1.00 98.31 324 LEU A O 1
ATOM 2604 N N . VAL A 1 325 ? -4.602 -3.771 6.594 1.00 98.00 325 VAL A N 1
ATOM 2605 C CA . VAL A 1 325 ? -4.895 -4.539 7.804 1.00 98.00 325 VAL A CA 1
ATOM 2606 C C . VAL A 1 325 ? -6.406 -4.498 8.009 1.00 98.00 325 VAL A C 1
ATOM 2608 O O . VAL A 1 325 ? -6.942 -3.586 8.632 1.00 98.00 325 VAL A O 1
ATOM 2611 N N . GLY A 1 326 ? -7.104 -5.472 7.431 1.00 96.94 326 GLY A N 1
ATOM 2612 C CA . GLY A 1 326 ? -8.550 -5.657 7.556 1.00 96.94 326 GLY A CA 1
ATOM 2613 C C . GLY A 1 326 ? -8.920 -6.360 8.856 1.00 96.94 326 GLY A C 1
ATOM 2614 O O . GLY A 1 326 ? -9.556 -7.416 8.863 1.00 96.94 326 GLY A O 1
ATOM 2615 N N . MET A 1 327 ? -8.461 -5.781 9.957 1.00 96.81 327 MET A N 1
ATOM 2616 C CA . MET A 1 327 ? -8.672 -6.259 11.313 1.00 96.81 327 MET A CA 1
ATOM 2617 C C . MET A 1 327 ? -9.077 -5.097 12.215 1.00 96.81 327 MET A C 1
ATOM 2619 O O . MET A 1 327 ? -8.830 -3.929 11.900 1.00 96.81 327 MET A O 1
ATOM 2623 N N . VAL A 1 328 ? -9.677 -5.428 13.354 1.00 96.19 328 VAL A N 1
ATOM 2624 C CA . VAL A 1 328 ? -9.808 -4.507 14.485 1.00 96.19 328 VAL A CA 1
ATOM 2625 C C . VAL A 1 328 ? -8.574 -4.660 15.370 1.00 96.19 328 VAL A C 1
ATOM 2627 O O . VAL A 1 328 ? -8.276 -5.769 15.797 1.00 96.19 328 VAL A O 1
ATOM 2630 N N . ILE A 1 329 ? -7.869 -3.561 15.647 1.00 96.12 329 ILE A N 1
ATOM 2631 C CA . ILE A 1 329 ? -6.638 -3.545 16.454 1.00 96.12 329 ILE A CA 1
ATOM 2632 C C . ILE A 1 329 ? -6.928 -2.872 17.795 1.00 96.12 329 ILE A C 1
ATOM 2634 O O . ILE A 1 329 ? -6.694 -1.678 17.987 1.00 96.12 329 ILE A O 1
ATOM 2638 N N . LYS A 1 330 ? -7.501 -3.634 18.722 1.00 93.62 330 LYS A N 1
ATOM 2639 C CA . LYS A 1 330 ? -7.898 -3.117 20.045 1.00 93.62 330 LYS A CA 1
ATOM 2640 C C . LYS A 1 330 ? -7.232 -3.846 21.196 1.00 93.62 330 LYS A C 1
ATOM 2642 O O . LYS A 1 330 ? -7.252 -3.359 22.321 1.00 93.62 330 LYS A O 1
ATOM 2647 N N . LYS A 1 331 ? -6.658 -5.015 20.930 1.00 92.00 331 LYS A N 1
ATOM 2648 C CA . LYS A 1 331 ? -5.973 -5.810 21.934 1.00 92.00 331 LYS A CA 1
ATOM 2649 C C . LYS A 1 331 ? -4.469 -5.746 21.723 1.00 92.00 331 LYS A C 1
ATOM 2651 O O . LYS A 1 331 ? -3.979 -5.656 20.600 1.00 92.00 331 LYS A O 1
ATOM 2656 N N . GLU A 1 332 ? -3.734 -5.910 22.816 1.00 89.06 332 GLU A N 1
ATOM 2657 C CA . GLU A 1 332 ? -2.267 -5.902 22.798 1.00 89.06 332 GLU A CA 1
ATOM 2658 C C . GLU A 1 332 ? -1.673 -7.051 21.975 1.00 89.06 332 GLU A C 1
ATOM 2660 O O . GLU A 1 332 ? -0.585 -6.913 21.421 1.00 89.06 332 GLU A O 1
ATOM 2665 N N . GLU A 1 333 ? -2.408 -8.156 21.840 1.00 88.56 333 GLU A N 1
ATOM 2666 C CA . GLU A 1 333 ? -2.048 -9.300 20.994 1.00 88.56 333 GLU A CA 1
ATOM 2667 C C . GLU A 1 333 ? -2.115 -8.995 19.486 1.00 88.56 333 GLU A C 1
ATOM 2669 O O . GLU A 1 333 ? -1.395 -9.619 18.706 1.00 88.56 333 GLU A O 1
ATOM 2674 N N . ASP A 1 334 ? -2.890 -7.985 19.072 1.00 90.19 334 ASP A N 1
ATOM 2675 C CA . ASP A 1 334 ? -3.056 -7.615 17.662 1.00 90.19 334 ASP A CA 1
ATOM 2676 C C . ASP A 1 334 ? -1.842 -6.821 17.131 1.00 90.19 334 ASP A C 1
ATOM 2678 O O . ASP A 1 334 ? -1.476 -6.910 15.956 1.00 90.19 334 ASP A O 1
ATOM 2682 N N . LEU A 1 335 ? -1.177 -6.042 17.995 1.00 91.75 335 LEU A N 1
ATOM 2683 C CA . LEU A 1 335 ? -0.049 -5.184 17.609 1.00 91.75 335 LEU A CA 1
ATOM 2684 C C . LEU A 1 335 ? 1.172 -5.967 17.089 1.00 91.75 335 LEU A C 1
ATOM 2686 O O . LEU A 1 335 ? 1.677 -5.621 16.013 1.00 91.75 335 LEU A O 1
ATOM 2690 N N . PRO A 1 336 ? 1.685 -7.002 17.797 1.00 93.12 336 PRO A N 1
ATOM 2691 C CA . PRO A 1 336 ? 2.811 -7.799 17.320 1.00 93.12 336 PRO A CA 1
ATOM 2692 C C . PRO A 1 336 ? 2.595 -8.352 15.916 1.00 93.12 336 PRO A C 1
ATOM 2694 O O . PRO A 1 336 ? 3.552 -8.431 15.150 1.00 93.12 336 PRO A O 1
ATOM 2697 N N . LEU A 1 337 ? 1.354 -8.690 15.563 1.00 93.81 337 LEU A N 1
ATOM 2698 C CA . LEU A 1 337 ? 1.021 -9.245 14.262 1.00 93.81 337 LEU A CA 1
ATOM 2699 C C . LEU A 1 337 ? 1.341 -8.274 13.122 1.00 93.81 337 LEU A C 1
ATOM 2701 O O . LEU A 1 337 ? 2.056 -8.619 12.178 1.00 93.81 337 LEU A O 1
ATOM 2705 N N . VAL A 1 338 ? 0.864 -7.033 13.243 1.00 95.75 338 VAL A N 1
ATOM 2706 C CA . VAL A 1 338 ? 1.122 -5.974 12.260 1.00 95.75 338 VAL A CA 1
ATOM 2707 C C . VAL A 1 338 ? 2.620 -5.673 12.194 1.00 95.75 338 VAL A C 1
ATOM 2709 O O . VAL A 1 338 ? 3.181 -5.566 11.106 1.00 95.75 338 VAL A O 1
ATOM 2712 N N . ILE A 1 339 ? 3.304 -5.604 13.340 1.00 96.50 339 ILE A N 1
ATOM 2713 C CA . ILE A 1 339 ? 4.748 -5.335 13.393 1.00 96.50 339 ILE A CA 1
ATOM 2714 C C . ILE A 1 339 ? 5.561 -6.449 12.718 1.00 96.50 339 ILE A C 1
ATOM 2716 O O . ILE A 1 339 ? 6.459 -6.146 11.928 1.00 96.50 339 ILE A O 1
ATOM 2720 N N . LYS A 1 340 ? 5.245 -7.725 12.979 1.00 95.88 340 LYS A N 1
ATOM 2721 C CA . LYS A 1 340 ? 5.886 -8.867 12.308 1.00 95.88 340 LYS A CA 1
ATOM 2722 C C . LYS A 1 340 ? 5.662 -8.804 10.793 1.00 95.88 340 LYS A C 1
ATOM 2724 O O . LYS A 1 340 ? 6.621 -8.957 10.040 1.00 95.88 340 LYS A O 1
ATOM 2729 N N . ALA A 1 341 ? 4.445 -8.485 10.343 1.00 96.06 341 ALA A N 1
ATOM 2730 C CA . ALA A 1 341 ? 4.152 -8.315 8.920 1.00 96.06 341 ALA A CA 1
ATOM 2731 C C . ALA A 1 341 ? 4.993 -7.199 8.279 1.00 96.06 341 ALA A C 1
ATOM 2733 O O . ALA A 1 341 ? 5.565 -7.397 7.208 1.00 96.06 341 ALA A O 1
ATOM 2734 N N . ILE A 1 342 ? 5.140 -6.046 8.942 1.00 96.94 342 ILE A N 1
ATOM 2735 C CA . ILE A 1 342 ? 5.991 -4.953 8.449 1.00 96.94 342 ILE A CA 1
ATOM 2736 C C . ILE A 1 342 ? 7.465 -5.362 8.378 1.00 96.94 342 ILE A C 1
ATOM 2738 O O . ILE A 1 342 ? 8.127 -5.051 7.386 1.00 96.94 342 ILE A O 1
ATOM 2742 N N . LYS A 1 343 ? 7.984 -6.079 9.383 1.00 96.62 343 LYS A N 1
ATOM 2743 C CA . LYS A 1 343 ? 9.361 -6.601 9.363 1.00 96.62 343 LYS A CA 1
ATOM 2744 C C . LYS A 1 343 ? 9.590 -7.537 8.177 1.00 96.62 343 LYS A C 1
ATOM 2746 O O . LYS A 1 343 ? 10.574 -7.370 7.459 1.00 96.62 343 LYS A O 1
ATOM 2751 N N . GLU A 1 344 ? 8.660 -8.455 7.935 1.00 96.19 344 GLU A N 1
ATOM 2752 C CA . GLU A 1 344 ? 8.742 -9.400 6.820 1.00 96.19 344 GLU A CA 1
ATOM 2753 C C . GLU A 1 344 ? 8.646 -8.688 5.458 1.00 96.19 344 GLU A C 1
ATOM 2755 O O . GLU A 1 344 ? 9.427 -8.966 4.547 1.00 96.19 344 GLU A O 1
ATOM 2760 N N . ILE A 1 345 ? 7.765 -7.688 5.325 1.00 96.75 345 ILE A N 1
ATOM 2761 C CA . ILE A 1 345 ? 7.675 -6.839 4.124 1.00 96.75 345 ILE A CA 1
ATOM 2762 C C . ILE A 1 345 ? 8.998 -6.113 3.861 1.00 96.75 345 ILE A C 1
ATOM 2764 O O . ILE A 1 345 ? 9.492 -6.122 2.731 1.00 96.75 345 ILE A O 1
ATOM 2768 N N . ILE A 1 346 ? 9.574 -5.481 4.889 1.00 96.88 346 ILE A N 1
ATOM 2769 C CA . ILE A 1 346 ? 10.863 -4.789 4.782 1.00 96.88 346 ILE A CA 1
ATOM 2770 C C . ILE A 1 346 ? 11.933 -5.759 4.298 1.00 96.88 346 ILE A C 1
ATOM 2772 O O . ILE A 1 346 ? 12.685 -5.433 3.377 1.00 96.88 346 ILE A O 1
ATOM 2776 N N . GLU A 1 347 ? 11.996 -6.944 4.899 1.00 95.81 347 GLU A N 1
ATOM 2777 C CA . GLU A 1 347 ? 13.037 -7.912 4.595 1.00 95.81 347 GLU A CA 1
ATOM 2778 C C . GLU A 1 347 ? 12.941 -8.438 3.159 1.00 95.81 347 GLU A C 1
ATOM 2780 O O . GLU A 1 347 ? 13.936 -8.482 2.427 1.00 95.81 347 GLU A O 1
ATOM 2785 N N . ARG A 1 348 ? 11.729 -8.758 2.711 1.00 95.50 348 ARG A N 1
ATOM 2786 C CA . ARG A 1 348 ? 11.473 -9.189 1.334 1.00 95.50 348 ARG A CA 1
ATOM 2787 C C . ARG A 1 348 ? 11.794 -8.102 0.324 1.00 95.50 348 ARG A C 1
ATOM 2789 O O . ARG A 1 348 ? 12.503 -8.355 -0.647 1.00 95.50 348 ARG A O 1
ATOM 2796 N N . LEU A 1 349 ? 11.357 -6.866 0.559 1.00 96.62 349 LEU A N 1
ATOM 2797 C CA . LEU A 1 349 ? 11.668 -5.757 -0.345 1.00 96.62 349 LEU A CA 1
ATOM 2798 C C . LEU A 1 349 ? 13.168 -5.451 -0.388 1.00 96.62 349 LEU A C 1
ATOM 2800 O O . LEU A 1 349 ? 13.690 -5.135 -1.457 1.00 96.62 349 LEU A O 1
ATOM 2804 N N . ARG A 1 350 ? 13.874 -5.613 0.733 1.00 96.12 350 ARG A N 1
ATOM 2805 C CA . ARG A 1 350 ? 15.331 -5.475 0.818 1.00 96.12 350 ARG A CA 1
ATOM 2806 C C . ARG A 1 350 ? 16.072 -6.563 0.035 1.00 96.12 350 ARG A C 1
ATOM 2808 O O . ARG A 1 350 ? 17.037 -6.247 -0.661 1.00 96.12 350 ARG A O 1
ATOM 2815 N N . LYS A 1 351 ? 15.641 -7.825 0.138 1.00 95.12 351 LYS A N 1
ATOM 2816 C CA . LYS A 1 351 ? 16.298 -8.985 -0.493 1.00 95.12 351 LYS A CA 1
ATOM 2817 C C . LYS A 1 351 ? 15.908 -9.198 -1.955 1.00 95.12 351 LYS A C 1
ATOM 2819 O O . LYS A 1 351 ? 16.768 -9.473 -2.786 1.00 95.12 351 LYS A O 1
ATOM 2824 N N . GLU A 1 352 ? 14.622 -9.090 -2.264 1.00 94.62 352 GLU A N 1
ATOM 2825 C CA . GLU A 1 352 ? 14.033 -9.526 -3.536 1.00 94.62 352 GLU A CA 1
ATOM 2826 C C . GLU A 1 352 ? 13.547 -8.347 -4.395 1.00 94.62 352 GLU A C 1
ATOM 2828 O O . GLU A 1 352 ? 13.358 -8.485 -5.608 1.00 94.62 352 GLU A O 1
ATOM 2833 N N . GLY A 1 353 ? 13.333 -7.175 -3.784 1.00 94.94 353 GLY A N 1
ATOM 2834 C CA . GLY A 1 353 ? 12.778 -5.999 -4.459 1.00 94.94 353 GLY A CA 1
ATOM 2835 C C . GLY A 1 353 ? 11.317 -6.162 -4.889 1.00 94.94 353 GLY A C 1
ATOM 2836 O O . GLY A 1 353 ? 10.824 -5.350 -5.671 1.00 94.94 353 GLY A O 1
ATOM 2837 N N . SER A 1 354 ? 10.638 -7.213 -4.423 1.00 95.00 354 SER A N 1
ATOM 2838 C CA . SER A 1 354 ? 9.227 -7.498 -4.687 1.00 95.00 354 SER A CA 1
ATOM 2839 C C . SER A 1 354 ? 8.607 -8.261 -3.516 1.00 95.00 354 SER A C 1
ATOM 2841 O O . SER A 1 354 ? 9.319 -8.958 -2.800 1.00 95.00 354 SER A O 1
ATOM 2843 N N . LEU A 1 355 ? 7.292 -8.126 -3.335 1.00 94.75 355 LEU A N 1
ATOM 2844 C CA . LEU A 1 355 ? 6.497 -9.013 -2.471 1.00 94.75 355 LEU A CA 1
ATOM 2845 C C . LEU A 1 355 ? 5.816 -10.135 -3.263 1.00 94.75 355 LEU A C 1
ATOM 2847 O O . LEU A 1 355 ? 5.201 -11.021 -2.680 1.00 94.75 355 LEU A O 1
ATOM 2851 N N . GLU A 1 356 ? 5.885 -10.078 -4.592 1.00 89.81 356 GLU A N 1
ATOM 2852 C CA . GLU A 1 356 ? 5.320 -11.112 -5.448 1.00 89.81 356 GLU A CA 1
ATOM 2853 C C . GLU A 1 356 ? 6.125 -12.397 -5.321 1.00 89.81 356 GLU A C 1
ATOM 2855 O O . GLU A 1 356 ? 7.359 -12.379 -5.324 1.00 89.81 356 GLU A O 1
ATOM 2860 N N . VAL A 1 357 ? 5.413 -13.518 -5.306 1.00 75.44 357 VAL A N 1
ATOM 2861 C CA . VAL A 1 357 ? 6.023 -14.829 -5.480 1.00 75.44 357 VAL A CA 1
ATOM 2862 C C . VAL A 1 357 ? 6.603 -14.866 -6.888 1.00 75.44 357 VAL A C 1
ATOM 2864 O O . VAL A 1 357 ? 5.869 -14.800 -7.870 1.00 75.44 357 VAL A O 1
ATOM 2867 N N . GLY A 1 358 ? 7.929 -14.891 -7.001 1.00 59.94 358 GLY A N 1
ATOM 2868 C CA . GLY A 1 358 ? 8.552 -15.183 -8.283 1.00 59.94 358 GLY A CA 1
ATOM 2869 C C . GLY A 1 358 ? 8.245 -16.626 -8.660 1.00 59.94 358 GLY A C 1
ATOM 2870 O O . GLY A 1 358 ? 8.469 -17.514 -7.837 1.00 59.94 358 GLY A O 1
ATOM 2871 N N . ASP A 1 359 ? 7.793 -16.861 -9.891 1.00 40.66 359 ASP A N 1
ATOM 2872 C CA . ASP A 1 359 ? 7.983 -18.164 -10.528 1.00 40.66 359 ASP A CA 1
ATOM 2873 C C . ASP A 1 359 ? 9.499 -18.420 -10.513 1.00 40.66 359 ASP A C 1
ATOM 2875 O O . ASP A 1 359 ? 10.259 -17.718 -11.190 1.00 40.66 359 ASP A O 1
ATOM 2879 N N . ARG A 1 360 ? 9.955 -19.299 -9.617 1.00 34.88 360 ARG A N 1
ATOM 2880 C CA . ARG A 1 360 ? 11.361 -19.709 -9.545 1.00 34.88 360 ARG A CA 1
ATOM 2881 C C . ARG A 1 360 ? 11.718 -20.589 -10.727 1.00 34.88 360 ARG A C 1
ATOM 2883 O O . ARG A 1 360 ? 10.897 -21.471 -11.057 1.00 34.88 360 ARG A O 1
#